Protein AF-0000000083333737 (afdb_homodimer)

Organism: NCBI:txid300112

Sequence (344 aa):
VYKRQGVHVRPGFQDLKFKGRNLPYFNTVQGALDYVDEYRSNSASANSGATAAGGQGCCNSNSQTSGEDTSTQHLVFLHAGTYRGEFLVIDSDVALIGAAPGNVAESVILERESESTVMFVEGAKRAYAGHLTLKFTPDVTSTVPHHKHYCLEVGENCSPTVDHCIIRSSSVVYKRQGVHVRPGFQDLKFKGRNLPYFNTVQGALDYVDEYRSNSASANSGATAAGGQGCCNSNSQTSGEDTSTQHLVFLHAGTYRGEFLVIDSDVALIGAAPGNVAESVILERESESTVMFVEGAKRAYAGHLTLKFTPDVTSTVPHHKHYCLEVGENCSPTVDHCIIRSSSV

pLDDT: mean 76.22, std 23.78, range [22.23, 98.62]

InterPro domains:
  IPR051550 SCF Complex Subunits and Alginate Epimerases [PTHR22990] (22-172)

Secondary structure (DSSP, 8-state):
------EEE-TT-TT---SS----EESSHHHHHHHHHHHHHHHHHHTTS------------------------EEEEEESEEEES--EEE-S-EEEEEE-SSSHHHHEEEEESSS-SEEE-TT-TT-EEES-EEEE---TT--S-GGG--SEEE-TTB--EEESEEEEE---/------EEE-TT-TT---SS----EESSHHHHHHHHHHHHHHHHHHTTS------------------------EEEEEESEEEES--EEE-S-EEEEEE-SSSHHHHEEEEESSS-SEEE-TT-TT-EEES-EEEE---TT--S-GGG--SEEE-TTB--EEESEEEEE---

Foldseek 3Di:
DPPLQAAEEDAPCQPPPDDPRPRGYHPAPVVSLVVVVVVVVVVVVVVPPDPDDDDDDDPPPPPPPPPPCPVPAHEYEYEFDEHEDDAAEAAAAHEYEFDYPDQRQVRAEQEYQDAASYEYEHHQAEHEYESHEQEYEHDPPDPPDPVPHANYHYYPNHDYYYYHHHYYYDYD/DPPLQAAEEDAPCQ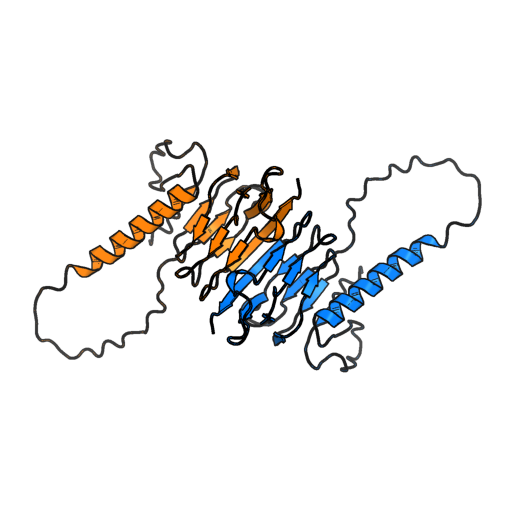PPPPPPRPRHYHPAPVVSVVVVVVVVVVVVVVVPPDPDDDDDDDPPPPPPPPPPCPVPAHEYEYEFDEHEDDAAEAAAAHEYEFDYPDQRQVRAEQEYQDAASYEYEHHQAEHEYESHEQEYHHDPPDPPDPVPHANYHYYPNHDYYYYHHHYYYDYD

Structure (mmCIF, N/CA/C/O backbone):
data_AF-0000000083333737-model_v1
#
loop_
_entity.id
_entity.type
_entity.pdbx_description
1 polymer 'Uncharacterized protein'
#
loop_
_atom_site.group_PDB
_atom_site.id
_atom_site.type_symbol
_atom_site.label_atom_id
_atom_site.label_alt_id
_atom_site.label_comp_id
_atom_site.label_asym_id
_atom_site.label_entity_id
_atom_site.label_seq_id
_atom_site.pdbx_PDB_ins_code
_atom_site.Cartn_x
_atom_site.Cartn_y
_atom_site.Cartn_z
_atom_site.occupancy
_atom_site.B_iso_or_equiv
_atom_site.auth_seq_id
_atom_site.auth_comp_id
_atom_site.auth_asym_id
_atom_site.auth_atom_id
_atom_site.pdbx_PDB_model_num
ATOM 1 N N . VAL A 1 1 ? -2.738 -31.641 9.961 1 22.23 1 VAL A N 1
ATOM 2 C CA . VAL A 1 1 ? -1.602 -30.734 9.781 1 22.23 1 VAL A CA 1
ATOM 3 C C . VAL A 1 1 ? -1.797 -29.906 8.516 1 22.23 1 VAL A C 1
ATOM 5 O O . VAL A 1 1 ? -1.798 -30.438 7.402 1 22.23 1 VAL A O 1
ATOM 8 N N . TYR A 1 2 ? -2.873 -29.266 8.352 1 28.91 2 TYR A N 1
ATOM 9 C CA . TYR A 1 2 ? -3.17 -28.406 7.219 1 28.91 2 TYR A CA 1
ATOM 10 C C . TYR A 1 2 ? -1.89 -27.859 6.602 1 28.91 2 TYR A C 1
ATOM 12 O O . TYR A 1 2 ? -1.053 -27.281 7.301 1 28.91 2 TYR A O 1
ATOM 20 N N . LYS A 1 3 ? -1.236 -28.594 5.801 1 36.44 3 LYS A N 1
ATOM 21 C CA . LYS A 1 3 ? -0.022 -28.297 5.047 1 36.44 3 LYS A CA 1
ATOM 22 C C . LYS A 1 3 ? 0.088 -26.812 4.746 1 36.44 3 LYS A C 1
ATOM 24 O O . LYS A 1 3 ? -0.743 -26.25 4.027 1 36.44 3 LYS A O 1
ATOM 29 N N . ARG A 1 4 ? 0.183 -25.953 5.562 1 47.5 4 ARG A N 1
ATOM 30 C CA . ARG A 1 4 ? 0.629 -24.578 5.633 1 47.5 4 ARG A CA 1
ATOM 31 C C . ARG A 1 4 ? 1.478 -24.203 4.422 1 47.5 4 ARG A C 1
ATOM 33 O O . ARG A 1 4 ? 2.582 -23.672 4.566 1 47.5 4 ARG A O 1
ATOM 40 N N . GLN A 1 5 ? 1.456 -24.969 3.203 1 64.06 5 GLN A N 1
ATOM 41 C CA . GLN A 1 5 ? 2.338 -25.234 2.07 1 64.06 5 GLN A CA 1
ATOM 42 C C . GLN A 1 5 ? 2.311 -24.078 1.07 1 64.06 5 GLN A C 1
ATOM 44 O O . GLN A 1 5 ? 1.39 -23.984 0.255 1 64.06 5 GLN A O 1
ATOM 49 N N . GLY A 1 6 ? 2.725 -23.016 1.463 1 84.5 6 GLY A N 1
ATOM 50 C CA . GLY A 1 6 ? 2.922 -21.938 0.509 1 84.5 6 GLY A CA 1
ATOM 51 C C . GLY A 1 6 ? 3.934 -22.281 -0.57 1 84.5 6 GLY A C 1
ATOM 52 O O . GLY A 1 6 ? 4.656 -23.266 -0.466 1 84.5 6 GLY A O 1
ATOM 53 N N . VAL A 1 7 ? 3.77 -21.859 -1.742 1 90.38 7 VAL A N 1
ATOM 54 C CA . VAL A 1 7 ? 4.695 -21.984 -2.863 1 90.38 7 VAL A CA 1
ATOM 55 C C . VAL A 1 7 ? 5.82 -20.953 -2.719 1 90.38 7 VAL A C 1
ATOM 57 O O . VAL A 1 7 ? 5.617 -19.875 -2.162 1 90.38 7 VAL A O 1
ATOM 60 N N . HIS A 1 8 ? 7.027 -21.438 -3.184 1 92.38 8 HIS A N 1
ATOM 61 C CA . HIS A 1 8 ? 8.195 -20.578 -3.053 1 92.38 8 HIS A CA 1
ATOM 62 C C . HIS A 1 8 ? 8.688 -20.109 -4.414 1 92.38 8 HIS A C 1
ATOM 64 O O . HIS A 1 8 ? 8.766 -20.891 -5.359 1 92.38 8 HIS A O 1
ATOM 70 N N . VAL A 1 9 ? 8.992 -18.812 -4.504 1 95 9 VAL A N 1
ATOM 71 C CA . VAL A 1 9 ? 9.578 -18.234 -5.707 1 95 9 VAL A CA 1
ATOM 72 C C . VAL A 1 9 ? 11.023 -17.828 -5.43 1 95 9 VAL A C 1
ATOM 74 O O . VAL A 1 9 ? 11.289 -16.969 -4.586 1 95 9 VAL A O 1
ATOM 77 N N . ARG A 1 10 ? 11.906 -18.453 -6.078 1 92.62 10 ARG A N 1
ATOM 78 C CA . ARG A 1 10 ? 13.344 -18.219 -5.961 1 92.62 10 ARG A CA 1
ATOM 79 C C . ARG A 1 10 ? 14.055 -18.484 -7.285 1 92.62 10 ARG A C 1
ATOM 81 O O . ARG A 1 10 ? 14.211 -19.625 -7.695 1 92.62 10 ARG A O 1
ATOM 88 N N . PRO A 1 11 ? 14.523 -17.359 -7.855 1 84.94 11 PRO A N 1
ATOM 89 C CA . PRO A 1 11 ? 15.18 -17.578 -9.148 1 84.94 11 PRO A CA 1
ATOM 90 C C . PRO A 1 11 ? 16.297 -18.609 -9.086 1 84.94 11 PRO A C 1
ATOM 92 O O . PRO A 1 11 ? 17.141 -18.562 -8.188 1 84.94 11 PRO A O 1
ATOM 95 N N . GLY A 1 12 ? 16.312 -19.562 -10.023 1 79.81 12 GLY A N 1
ATOM 96 C CA . GLY A 1 12 ? 17.359 -20.547 -10.164 1 79.81 12 GLY A CA 1
ATOM 97 C C . GLY A 1 12 ? 17.125 -21.797 -9.352 1 79.81 12 GLY A C 1
ATOM 98 O O . GLY A 1 12 ? 17.906 -22.75 -9.406 1 79.81 12 GLY A O 1
ATOM 99 N N . PHE A 1 13 ? 16.016 -21.938 -8.57 1 75.88 13 PHE A N 1
ATOM 100 C CA . PHE A 1 13 ? 15.828 -23.047 -7.645 1 75.88 13 PHE A CA 1
ATOM 101 C C . PHE A 1 13 ? 14.758 -24 -8.164 1 75.88 13 PHE A C 1
ATOM 103 O O . PHE A 1 13 ? 14.539 -25.078 -7.578 1 75.88 13 PHE A O 1
ATOM 110 N N . GLN A 1 14 ? 14.062 -23.656 -9.211 1 69.44 14 GLN A N 1
ATOM 111 C CA . GLN A 1 14 ? 12.914 -24.438 -9.641 1 69.44 14 GLN A CA 1
ATOM 112 C C . GLN A 1 14 ? 13.32 -25.875 -9.977 1 69.44 14 GLN A C 1
ATOM 114 O O . GLN A 1 14 ? 12.57 -26.812 -9.719 1 69.44 14 GLN A O 1
ATOM 119 N N . ASP A 1 15 ? 14.484 -26.031 -10.539 1 65.69 15 ASP A N 1
ATOM 120 C CA . ASP A 1 15 ? 14.906 -27.359 -10.992 1 65.69 15 ASP A CA 1
ATOM 121 C C . ASP A 1 15 ? 15.68 -28.094 -9.898 1 65.69 15 ASP A C 1
ATOM 123 O O . ASP A 1 15 ? 16.203 -29.188 -10.133 1 65.69 15 ASP A O 1
ATOM 127 N N . LEU A 1 16 ? 15.688 -27.312 -8.734 1 60.5 16 LEU A N 1
ATOM 128 C CA . LEU A 1 16 ? 16.438 -28 -7.688 1 60.5 16 LEU A CA 1
ATOM 129 C C . LEU A 1 16 ? 15.547 -28.969 -6.922 1 60.5 16 LEU A C 1
ATOM 131 O O . LEU A 1 16 ? 14.398 -28.641 -6.605 1 60.5 16 LEU A O 1
ATOM 135 N N . LYS A 1 17 ? 15.695 -30.219 -7.238 1 55.66 17 LYS A N 1
ATOM 136 C CA . LYS A 1 17 ? 14.992 -31.297 -6.555 1 55.66 17 LYS A CA 1
ATOM 137 C C . LYS A 1 17 ? 15.328 -31.312 -5.066 1 55.66 17 LYS A C 1
ATOM 139 O O . LYS A 1 17 ? 16.5 -31.297 -4.688 1 55.66 17 LYS A O 1
ATOM 144 N N . PHE A 1 18 ? 14.719 -30.516 -4.289 1 51.34 18 PHE A N 1
ATOM 145 C CA . PHE A 1 18 ? 15.078 -30.625 -2.881 1 51.34 18 PHE A CA 1
ATOM 146 C C . PHE A 1 18 ? 14.523 -31.922 -2.285 1 51.34 18 PHE A C 1
ATOM 148 O O . PHE A 1 18 ? 13.422 -32.344 -2.635 1 51.34 18 PHE A O 1
ATOM 155 N N . LYS A 1 19 ? 15.328 -32.75 -1.857 1 45.72 19 LYS A N 1
ATOM 156 C CA . LYS A 1 19 ? 15.094 -33.938 -1.051 1 45.72 19 LYS A CA 1
ATOM 157 C C . LYS A 1 19 ? 14.164 -33.625 0.122 1 45.72 19 LYS A C 1
ATOM 159 O O . LYS A 1 19 ? 14.445 -32.75 0.925 1 45.72 19 LYS A O 1
ATOM 164 N N . GLY A 1 20 ? 12.797 -33.938 -0.008 1 45.97 20 GLY A N 1
ATOM 165 C CA . GLY A 1 20 ? 11.805 -34 1.052 1 45.97 20 GLY A CA 1
ATOM 166 C C . GLY A 1 20 ? 10.68 -33 0.896 1 45.97 20 GLY A C 1
ATOM 167 O O . GLY A 1 20 ? 9.594 -33.188 1.453 1 45.97 20 GLY A O 1
ATOM 168 N N . ARG A 1 21 ? 11.023 -31.672 0.777 1 50.5 21 ARG A N 1
ATOM 169 C CA . ARG A 1 21 ? 9.961 -30.672 0.896 1 50.5 21 ARG A CA 1
ATOM 170 C C . ARG A 1 21 ? 9.242 -30.484 -0.436 1 50.5 21 ARG A C 1
ATOM 172 O O . ARG A 1 21 ? 9.875 -30.172 -1.446 1 50.5 21 ARG A O 1
ATOM 179 N N . ASN A 1 22 ? 8.281 -31.297 -0.658 1 56.41 22 ASN A N 1
ATOM 180 C CA . ASN A 1 22 ? 7.352 -31.219 -1.78 1 56.41 22 ASN A CA 1
ATOM 181 C C . ASN A 1 22 ? 6.875 -29.797 -2.016 1 56.41 22 ASN A C 1
ATOM 183 O O . ASN A 1 22 ? 5.719 -29.562 -2.371 1 56.41 22 ASN A O 1
ATOM 187 N N . LEU A 1 23 ? 7.535 -28.75 -1.492 1 62.59 23 LEU A N 1
ATOM 188 C CA . LEU A 1 23 ? 7.051 -27.406 -1.78 1 62.59 23 LEU A CA 1
ATOM 189 C C . LEU A 1 23 ? 7.555 -26.922 -3.139 1 62.59 23 LEU A C 1
ATOM 191 O O . LEU A 1 23 ? 8.758 -26.922 -3.393 1 62.59 23 LEU A O 1
ATOM 195 N N . PRO A 1 24 ? 6.688 -26.844 -4.09 1 79.19 24 PRO A N 1
ATOM 196 C CA . PRO A 1 24 ? 7.109 -26.438 -5.438 1 79.19 24 PRO A CA 1
ATOM 197 C C . PRO A 1 24 ? 7.828 -25.094 -5.453 1 79.19 24 PRO A C 1
ATOM 199 O O . PRO A 1 24 ? 7.469 -24.188 -4.691 1 79.19 24 PRO A O 1
ATOM 202 N N . TYR A 1 25 ? 9.102 -25.047 -5.914 1 86.56 25 TYR A N 1
ATOM 203 C CA . TYR A 1 25 ? 9.852 -23.828 -6.203 1 86.56 25 TYR A CA 1
ATOM 204 C C . TYR A 1 25 ? 9.617 -23.375 -7.637 1 86.56 25 TYR A C 1
ATOM 206 O O . TYR A 1 25 ? 9.547 -24.188 -8.555 1 86.56 25 TYR A O 1
ATOM 214 N N . PHE A 1 26 ? 9.508 -22 -7.809 1 90.12 26 PHE A N 1
ATOM 215 C CA . PHE A 1 26 ? 9.359 -21.391 -9.125 1 90.12 26 PHE A CA 1
ATOM 216 C C . PHE A 1 26 ? 10.406 -20.312 -9.344 1 90.12 26 PHE A C 1
ATOM 218 O O . PHE A 1 26 ? 10.836 -19.656 -8.391 1 90.12 26 PHE A O 1
ATOM 225 N N . ASN A 1 27 ? 10.75 -20.156 -10.547 1 91.12 27 ASN A N 1
ATOM 226 C CA . ASN A 1 27 ? 11.727 -19.125 -10.891 1 91.12 27 ASN A CA 1
ATOM 227 C C . ASN A 1 27 ? 11.062 -17.75 -11.008 1 91.12 27 ASN A C 1
ATOM 229 O O . ASN A 1 27 ? 11.727 -16.734 -10.852 1 91.12 27 ASN A O 1
ATOM 233 N N . THR A 1 28 ? 9.797 -17.766 -11.367 1 94 28 THR A N 1
ATOM 234 C CA . THR A 1 28 ? 9.07 -16.531 -11.602 1 94 28 THR A CA 1
ATOM 235 C C . THR A 1 28 ? 7.82 -16.469 -10.719 1 94 28 THR A C 1
ATOM 237 O O . THR A 1 28 ? 7.309 -17.5 -10.281 1 94 28 THR A O 1
ATOM 240 N N . VAL A 1 29 ? 7.449 -15.305 -10.43 1 96.38 29 VAL A N 1
ATOM 241 C CA . VAL A 1 29 ? 6.23 -15.117 -9.648 1 96.38 29 VAL A CA 1
ATOM 242 C C . VAL A 1 29 ? 5.027 -15.617 -10.445 1 96.38 29 VAL A C 1
ATOM 244 O O . VAL A 1 29 ? 4.152 -16.297 -9.898 1 96.38 29 VAL A O 1
ATOM 247 N N . GLN A 1 30 ? 5.027 -15.328 -11.742 1 95.5 30 GLN A N 1
ATOM 248 C CA . GLN A 1 30 ? 3.934 -15.758 -12.609 1 95.5 30 GLN A CA 1
ATOM 249 C C . GLN A 1 30 ? 3.787 -17.281 -12.602 1 95.5 30 GLN A C 1
ATOM 251 O O . GLN A 1 30 ? 2.67 -17.797 -12.562 1 95.5 30 GLN A O 1
ATOM 256 N N . GLY A 1 31 ? 4.902 -17.922 -12.688 1 92.62 31 GLY A N 1
ATOM 257 C CA . GLY A 1 31 ? 4.859 -19.375 -12.625 1 92.62 31 GLY A CA 1
ATOM 258 C C . GLY A 1 31 ? 4.223 -19.906 -11.352 1 92.62 31 GLY A C 1
ATOM 259 O O . GLY A 1 31 ? 3.479 -20.891 -11.383 1 92.62 31 GLY A O 1
ATOM 260 N N . ALA A 1 32 ? 4.527 -19.297 -10.25 1 92.81 32 ALA A N 1
ATOM 261 C CA . ALA A 1 32 ? 3.941 -19.672 -8.969 1 92.81 32 ALA A CA 1
ATOM 262 C C . ALA A 1 32 ? 2.441 -19.406 -8.945 1 92.81 32 ALA A C 1
ATOM 264 O O . ALA A 1 32 ? 1.658 -20.234 -8.484 1 92.81 32 ALA A O 1
ATOM 265 N N . LEU A 1 33 ? 2.041 -18.297 -9.445 1 94.44 33 LEU A N 1
ATOM 266 C CA . LEU A 1 33 ? 0.63 -17.922 -9.477 1 94.44 33 LEU A CA 1
ATOM 267 C C . LEU A 1 33 ? -0.163 -18.875 -10.367 1 94.44 33 LEU A C 1
ATOM 269 O O . LEU A 1 33 ? -1.285 -19.266 -10.023 1 94.44 33 LEU A O 1
ATOM 273 N N . ASP A 1 34 ? 0.422 -19.281 -11.484 1 92.44 34 ASP A N 1
ATOM 274 C CA . ASP A 1 34 ? -0.226 -20.234 -12.375 1 92.44 34 ASP A CA 1
ATOM 275 C C . ASP A 1 34 ? -0.444 -21.578 -11.672 1 92.44 34 ASP A C 1
ATOM 277 O O . ASP A 1 34 ? -1.492 -22.203 -11.836 1 92.44 34 ASP A O 1
ATOM 281 N N . TYR A 1 35 ? 0.515 -21.969 -11.023 1 88.19 35 TYR A N 1
ATOM 282 C CA . TYR A 1 35 ? 0.427 -23.234 -10.289 1 88.19 35 TYR A CA 1
ATOM 283 C C . TYR A 1 35 ? -0.693 -23.172 -9.258 1 88.19 35 TYR A C 1
ATOM 285 O O . TYR A 1 35 ? -1.477 -24.125 -9.141 1 88.19 35 TYR A O 1
ATOM 293 N N . VAL A 1 36 ? -0.733 -22.078 -8.477 1 88.19 36 VAL A N 1
ATOM 294 C CA . VAL A 1 36 ? -1.749 -21.922 -7.445 1 88.19 36 VAL A CA 1
ATOM 295 C C . VAL A 1 36 ? -3.139 -21.922 -8.078 1 88.19 36 VAL A C 1
ATOM 297 O O . VAL A 1 36 ? -4.07 -22.531 -7.539 1 88.19 36 VAL A O 1
ATOM 300 N N . ASP A 1 37 ? -3.279 -21.281 -9.195 1 88.38 37 ASP A N 1
ATOM 301 C CA . ASP A 1 37 ? -4.559 -21.234 -9.898 1 88.38 37 ASP A CA 1
ATOM 302 C C . ASP A 1 37 ? -4.988 -22.641 -10.344 1 88.38 37 ASP A C 1
ATOM 304 O O . ASP A 1 37 ? -6.168 -22.984 -10.289 1 88.38 37 ASP A O 1
ATOM 308 N N . GLU A 1 38 ? -4.086 -23.406 -10.859 1 84 38 GLU A N 1
ATOM 309 C CA . GLU A 1 38 ? -4.375 -24.766 -11.297 1 84 38 GLU A CA 1
ATOM 310 C C . GLU A 1 38 ? -4.801 -25.641 -10.125 1 84 38 GLU A C 1
ATOM 312 O O . GLU A 1 38 ? -5.703 -26.469 -10.258 1 84 38 GLU A O 1
ATOM 317 N N . TYR A 1 39 ? -4.125 -25.438 -9.117 1 79.12 39 TYR A N 1
ATOM 318 C CA . TYR A 1 39 ? -4.438 -26.203 -7.926 1 79.12 39 TYR A CA 1
ATOM 319 C C . TYR A 1 39 ? -5.832 -25.875 -7.41 1 79.12 39 TYR A C 1
ATOM 321 O O . TYR A 1 39 ? -6.574 -26.766 -6.984 1 79.12 39 TYR A O 1
ATOM 329 N N . ARG A 1 40 ? -6.148 -24.656 -7.379 1 78 40 ARG A N 1
ATOM 330 C CA . ARG A 1 40 ? -7.461 -24.203 -6.926 1 78 40 ARG A CA 1
ATOM 331 C C . ARG A 1 40 ? -8.562 -24.734 -7.832 1 78 40 ARG A C 1
ATOM 333 O O . ARG A 1 40 ? -9.641 -25.109 -7.355 1 78 40 ARG A O 1
ATOM 340 N N . SER A 1 41 ? -8.375 -24.734 -9.094 1 75.19 41 SER A N 1
ATOM 341 C CA . SER A 1 41 ? -9.359 -25.219 -10.055 1 75.19 41 SER A CA 1
ATOM 342 C C . SER A 1 41 ? -9.547 -26.734 -9.945 1 75.19 41 SER A C 1
ATOM 344 O O . SER A 1 41 ? -10.664 -27.234 -10.078 1 75.19 41 SER A O 1
ATOM 346 N N . ASN A 1 42 ? -8.508 -27.422 -9.641 1 68.44 42 ASN A N 1
ATOM 347 C CA . ASN A 1 42 ? -8.586 -28.875 -9.523 1 68.44 42 ASN A CA 1
ATOM 348 C C . ASN A 1 42 ? -9.227 -29.281 -8.195 1 68.44 42 ASN A C 1
ATOM 350 O O . ASN A 1 42 ? -9.938 -30.297 -8.133 1 68.44 42 ASN A O 1
ATOM 354 N N . SER A 1 43 ? -8.898 -28.562 -7.215 1 61.12 43 SER A N 1
ATOM 355 C CA . SER A 1 43 ? -9.523 -28.891 -5.934 1 61.12 43 SER A CA 1
ATOM 356 C C . SER A 1 43 ? -11.016 -28.578 -5.957 1 61.12 43 SER A C 1
ATOM 358 O O . SER A 1 43 ? -11.805 -29.25 -5.281 1 61.12 43 SER A O 1
ATOM 360 N N . ALA A 1 44 ? -11.484 -27.609 -6.664 1 57.44 44 ALA A N 1
ATOM 361 C CA . ALA A 1 44 ? -12.914 -27.312 -6.793 1 57.44 44 ALA A CA 1
ATOM 362 C C . ALA A 1 44 ? -13.633 -28.406 -7.566 1 57.44 44 ALA A C 1
ATOM 364 O O . ALA A 1 44 ? -14.812 -28.688 -7.305 1 57.44 44 ALA A O 1
ATOM 365 N N . SER A 1 45 ? -13.039 -28.984 -8.578 1 51.78 45 SER A N 1
ATOM 366 C CA . SER A 1 45 ? -13.68 -30.016 -9.383 1 51.78 45 SER A CA 1
ATOM 367 C C . SER A 1 45 ? -13.742 -31.344 -8.633 1 51.78 45 SER A C 1
ATOM 369 O O . SER A 1 45 ? -14.664 -32.125 -8.844 1 51.78 45 SER A O 1
ATOM 371 N N . ALA A 1 46 ? -12.781 -31.688 -7.754 1 50.84 46 ALA A N 1
ATOM 372 C CA . ALA A 1 46 ? -12.789 -33 -7.105 1 50.84 46 ALA A CA 1
ATOM 373 C C . ALA A 1 46 ? -13.945 -33.094 -6.117 1 50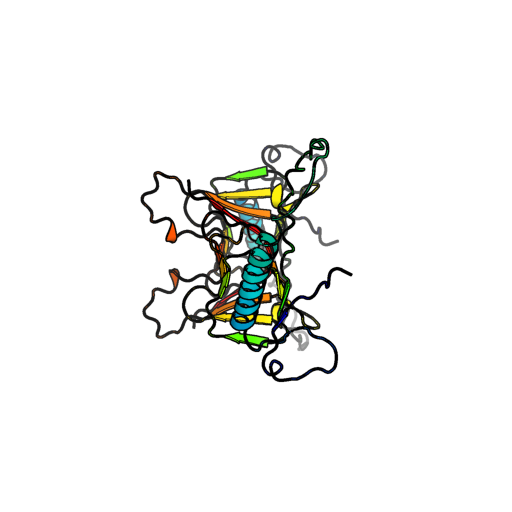.84 46 ALA A C 1
ATOM 375 O O . ALA A 1 46 ? -14.297 -34.219 -5.691 1 50.84 46 ALA A O 1
ATOM 376 N N . ASN A 1 47 ? -14.43 -32.031 -5.637 1 44.75 47 ASN A N 1
ATOM 377 C CA . ASN A 1 47 ? -15.5 -32.156 -4.652 1 44.75 47 ASN A CA 1
ATOM 378 C C . ASN A 1 47 ? -16.859 -32.406 -5.32 1 44.75 47 ASN A C 1
ATOM 380 O O . ASN A 1 47 ? -17.875 -32.562 -4.641 1 44.75 47 ASN A O 1
ATOM 384 N N . SER A 1 48 ? -16.953 -32.25 -6.656 1 45.28 48 SER A N 1
ATOM 385 C CA . SER A 1 48 ? -18.297 -32.406 -7.227 1 45.28 48 SER A CA 1
ATOM 386 C C . SER A 1 48 ? -18.609 -33.875 -7.453 1 45.28 48 SER A C 1
ATOM 388 O O . SER A 1 48 ? -19.672 -34.219 -7.984 1 45.28 48 SER A O 1
ATOM 390 N N . GLY A 1 49 ? -17.656 -34.781 -7.375 1 33.78 49 GLY A N 1
ATOM 391 C CA . GLY A 1 49 ? -18.031 -36.094 -7.883 1 33.78 49 GLY A CA 1
ATOM 392 C C . GLY A 1 49 ? -18.953 -36.844 -6.949 1 33.78 49 GLY A C 1
ATOM 393 O O . GLY A 1 49 ? -19.625 -37.812 -7.367 1 33.78 49 GLY A O 1
ATOM 394 N N . ALA A 1 50 ? -18.672 -37.062 -5.688 1 39.34 50 ALA A N 1
ATOM 395 C CA . ALA A 1 50 ? -19.125 -38.344 -5.164 1 39.34 50 ALA A CA 1
ATOM 396 C C . ALA A 1 50 ? -20.609 -38.281 -4.801 1 39.34 50 ALA A C 1
ATOM 398 O O . ALA A 1 50 ? -20.969 -38.031 -3.65 1 39.34 50 ALA A O 1
ATOM 399 N N . THR A 1 51 ? -21.516 -37.531 -5.324 1 36.78 51 THR A N 1
ATOM 400 C CA . THR A 1 51 ? -22.828 -37.5 -4.684 1 36.78 51 THR A CA 1
ATOM 401 C C . THR A 1 51 ? -23.594 -38.812 -5 1 36.78 51 THR A C 1
ATOM 403 O O . THR A 1 51 ? -24.828 -38.844 -4.93 1 36.78 51 THR A O 1
ATOM 406 N N . ALA A 1 52 ? -23.094 -39.812 -5.602 1 31.23 52 ALA A N 1
ATOM 407 C CA . ALA A 1 52 ? -24.25 -40.594 -6.035 1 31.23 52 ALA A CA 1
ATOM 408 C C . ALA A 1 52 ? -25.031 -41.094 -4.84 1 31.23 52 ALA A C 1
ATOM 410 O O . ALA A 1 52 ? -26.234 -41.344 -4.945 1 31.23 52 ALA A O 1
ATOM 411 N N . ALA A 1 53 ? -24.5 -42 -3.961 1 29.02 53 ALA A N 1
ATOM 412 C CA . ALA A 1 53 ? -25.328 -43.188 -3.729 1 29.02 53 ALA A CA 1
ATOM 413 C C . ALA A 1 53 ? -26.516 -42.875 -2.834 1 29.02 53 ALA A C 1
ATOM 415 O O . ALA A 1 53 ? -27.672 -43.062 -3.234 1 29.02 53 ALA A O 1
ATOM 416 N N . GLY A 1 54 ? -26.703 -43.625 -1.547 1 26.48 54 GLY A N 1
ATOM 417 C CA . GLY A 1 54 ? -27.734 -44.5 -1.025 1 26.48 54 GLY A CA 1
ATOM 418 C C . GLY A 1 54 ? -28.844 -43.75 -0.322 1 26.48 54 GLY A C 1
ATOM 419 O O . GLY A 1 54 ? -28.906 -42.5 -0.373 1 26.48 54 GLY A O 1
ATOM 420 N N . GLY A 1 55 ? -29.188 -44.188 1.06 1 26.73 55 GLY A N 1
ATOM 421 C CA . GLY A 1 55 ? -30.344 -44.531 1.893 1 26.73 55 GLY A CA 1
ATOM 422 C C . GLY A 1 55 ? -31.062 -43.312 2.426 1 26.73 55 GLY A C 1
ATOM 423 O O . GLY A 1 55 ? -30.562 -42.188 2.338 1 26.73 55 GLY A O 1
ATOM 424 N N . GLN A 1 56 ? -31.953 -43.5 3.633 1 26.98 56 GLN A N 1
ATOM 425 C CA . GLN A 1 56 ? -33.219 -43.094 4.266 1 26.98 56 GLN A CA 1
ATOM 426 C C . GLN A 1 56 ? -33.062 -41.719 4.914 1 26.98 56 GLN A C 1
ATOM 428 O O . GLN A 1 56 ? -34.031 -40.969 4.977 1 26.98 56 GLN A O 1
ATOM 433 N N . GLY A 1 57 ? -32.125 -41.688 5.984 1 28.31 57 GLY A N 1
ATOM 434 C CA . GLY A 1 57 ? -32.469 -41.031 7.242 1 28.31 57 GLY A CA 1
ATOM 435 C C . GLY A 1 57 ? -32.781 -39.562 7.09 1 28.31 57 GLY A C 1
ATOM 436 O O . GLY A 1 57 ? -32.469 -38.969 6.059 1 28.31 57 GLY A O 1
ATOM 437 N N . CYS A 1 58 ? -33.469 -39.062 8.211 1 30.55 58 CYS A N 1
ATOM 438 C CA . CYS A 1 58 ? -34.062 -37.844 8.719 1 30.55 58 CYS A CA 1
ATOM 439 C C . CYS A 1 58 ? -33.125 -36.656 8.516 1 30.55 58 CYS A C 1
ATOM 441 O O . CYS A 1 58 ? -31.953 -36.719 8.93 1 30.55 58 CYS A O 1
ATOM 443 N N . CYS A 1 59 ? -33.5 -35.906 7.59 1 26.94 59 CYS A N 1
ATOM 444 C CA . CYS A 1 59 ? -32.875 -34.688 7.078 1 26.94 59 CYS A CA 1
ATOM 445 C C . CYS A 1 59 ? -32.5 -33.75 8.219 1 26.94 59 CYS A C 1
ATOM 447 O O . CYS A 1 59 ? -33.344 -33.281 8.953 1 26.94 59 CYS A O 1
ATOM 449 N N . ASN A 1 60 ? -31.438 -34.062 9.031 1 24.88 60 ASN A N 1
ATOM 450 C CA . ASN A 1 60 ? -30.719 -33.125 9.883 1 24.88 60 ASN A CA 1
ATOM 451 C C . ASN A 1 60 ? -30.641 -31.75 9.258 1 24.88 60 ASN A C 1
ATOM 453 O O . ASN A 1 60 ? -30.328 -31.609 8.078 1 24.88 60 ASN A O 1
ATOM 457 N N . SER A 1 61 ? -31.469 -30.781 9.82 1 30.08 61 SER A N 1
ATOM 458 C CA . SER A 1 61 ? -31.422 -29.328 9.672 1 30.08 61 SER A CA 1
ATOM 459 C C . SER A 1 61 ? -30 -28.812 9.602 1 30.08 61 SER A C 1
ATOM 461 O O . SER A 1 61 ? -29.297 -28.75 10.625 1 30.08 61 SER A O 1
ATOM 463 N N . ASN A 1 62 ? -29.234 -29.266 8.688 1 25.78 62 ASN A N 1
ATOM 464 C CA . ASN A 1 62 ? -27.891 -28.719 8.508 1 25.78 62 ASN A CA 1
ATOM 465 C C . ASN A 1 62 ? -27.906 -27.188 8.406 1 25.78 62 ASN A C 1
ATOM 467 O O . ASN A 1 62 ? -28.453 -26.641 7.453 1 25.78 62 ASN A O 1
ATOM 471 N N . SER A 1 63 ? -28.188 -26.516 9.594 1 31.8 63 SER A N 1
ATOM 472 C CA . SER A 1 63 ? -27.781 -25.125 9.68 1 31.8 63 SER A CA 1
ATOM 473 C C . SER A 1 63 ? -26.531 -24.859 8.867 1 31.8 63 SER A C 1
ATOM 475 O O . SER A 1 63 ? -25.453 -25.359 9.188 1 31.8 63 SER A O 1
ATOM 477 N N . GLN A 1 64 ? -26.625 -24.781 7.602 1 29.19 64 GLN A N 1
ATOM 478 C CA . GLN A 1 64 ? -25.578 -24.25 6.734 1 29.19 64 GLN A CA 1
ATOM 479 C C . GLN A 1 64 ? -24.984 -22.969 7.32 1 29.19 64 GLN A C 1
ATOM 481 O O . GLN A 1 64 ? -25.672 -21.969 7.484 1 29.19 64 GLN A O 1
ATOM 486 N N . THR A 1 65 ? -24.25 -23.047 8.461 1 32.62 65 THR A N 1
ATOM 487 C CA . THR A 1 65 ? -23.359 -21.938 8.781 1 32.62 65 THR A CA 1
ATOM 488 C C . THR A 1 65 ? -22.812 -21.281 7.508 1 32.62 65 THR A C 1
ATOM 490 O O . THR A 1 65 ? -22.391 -21.984 6.582 1 32.62 65 THR A O 1
ATOM 493 N N . SER A 1 66 ? -23.469 -20.297 6.98 1 34.88 66 SER A N 1
ATOM 494 C CA . SER A 1 66 ? -22.859 -19.375 6.035 1 34.88 66 SER A CA 1
ATOM 495 C C . SER A 1 66 ? -21.344 -19.312 6.211 1 34.88 66 SER A C 1
ATOM 497 O O . SER A 1 66 ? -20.844 -18.891 7.266 1 34.88 66 SER A O 1
ATOM 499 N N . GLY A 1 67 ? -20.625 -20.344 5.879 1 32.53 67 GLY A N 1
ATOM 500 C CA . GLY A 1 67 ? -19.172 -20.453 5.852 1 32.53 67 GLY A CA 1
ATOM 501 C C . GLY A 1 67 ? -18.5 -19.172 5.402 1 32.53 67 GLY A C 1
ATOM 502 O O . GLY A 1 67 ? -18.859 -18.578 4.383 1 32.53 67 GLY A O 1
ATOM 503 N N . GLU A 1 68 ? -18.312 -18.234 6.223 1 41.16 68 GLU A N 1
ATOM 504 C CA . GLU A 1 68 ? -17.203 -17.375 5.828 1 41.16 68 GLU A CA 1
ATOM 505 C C . GLU A 1 68 ? -16.281 -18.078 4.832 1 41.16 68 GLU A C 1
ATOM 507 O O . GLU A 1 68 ? -15.867 -19.219 5.059 1 41.16 68 GLU A O 1
ATOM 512 N N . ASP A 1 69 ? -16.609 -18.156 3.51 1 43.81 69 ASP A N 1
ATOM 513 C CA . ASP A 1 69 ? -15.68 -18.703 2.521 1 43.81 69 ASP A CA 1
ATOM 514 C C . ASP A 1 69 ? -14.242 -18.688 3.049 1 43.81 69 ASP A C 1
ATOM 516 O O . ASP A 1 69 ? -13.609 -17.641 3.115 1 43.81 69 ASP A O 1
ATOM 520 N N . THR A 1 70 ? -13.922 -19.266 4.121 1 47.06 70 THR A N 1
ATOM 521 C CA . THR A 1 70 ? -12.625 -19.625 4.688 1 47.06 70 THR A CA 1
ATOM 522 C C . THR A 1 70 ? -11.68 -20.125 3.6 1 47.06 70 THR A C 1
ATOM 524 O O . THR A 1 70 ? -10.93 -21.078 3.814 1 47.06 70 THR A 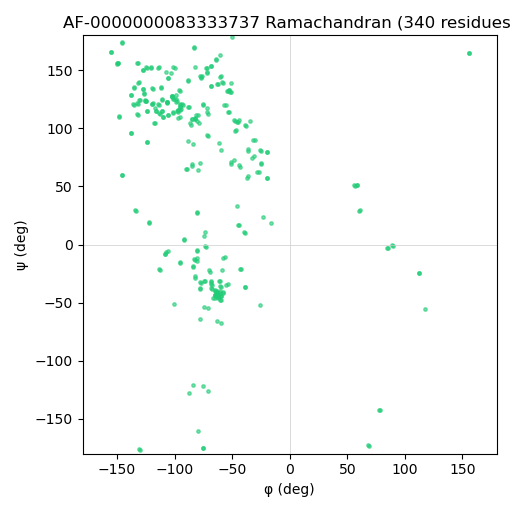O 1
ATOM 527 N N . SER A 1 71 ? -12.086 -19.938 2.352 1 55.16 71 SER A N 1
ATOM 528 C CA . SER A 1 71 ? -11.125 -20.438 1.376 1 55.16 71 SER A CA 1
ATOM 529 C C . SER A 1 71 ? -9.695 -20.047 1.754 1 55.16 71 SER A C 1
ATOM 531 O O . SER A 1 71 ? -9.445 -18.922 2.152 1 55.16 71 SER A O 1
ATOM 533 N N . THR A 1 72 ? -8.922 -20.969 2.207 1 68.75 72 THR A N 1
ATOM 534 C CA . THR A 1 72 ? -7.512 -20.906 2.584 1 68.75 72 THR A CA 1
ATOM 535 C C . THR A 1 72 ? -6.727 -20.031 1.614 1 68.75 72 THR A C 1
ATOM 537 O O . THR A 1 72 ? -6.887 -20.141 0.397 1 68.75 72 THR A O 1
ATOM 540 N N . GLN A 1 73 ? -6.426 -18.875 1.997 1 83.69 73 GLN A N 1
ATOM 541 C CA . GLN A 1 73 ? -5.543 -18.016 1.228 1 83.69 73 GLN A CA 1
ATOM 542 C C . GLN A 1 73 ? -4.227 -18.719 0.908 1 83.69 73 GLN A C 1
ATOM 544 O O . GLN A 1 73 ? -3.561 -19.234 1.806 1 83.69 73 GLN A O 1
ATOM 549 N N . HIS A 1 74 ? -4.012 -18.969 -0.318 1 89.44 74 HIS A N 1
ATOM 550 C CA . HIS A 1 74 ? -2.754 -19.578 -0.738 1 89.44 74 HIS A CA 1
ATOM 551 C C . HIS A 1 74 ? -1.583 -18.625 -0.545 1 89.44 74 HIS A C 1
ATOM 553 O O . HIS A 1 74 ? -1.701 -17.438 -0.818 1 89.44 74 HIS A O 1
ATOM 559 N N . LEU A 1 75 ? -0.552 -19.203 -0.032 1 93.5 75 LEU A N 1
ATOM 560 C CA . LEU A 1 75 ? 0.613 -18.391 0.313 1 93.5 75 LEU A CA 1
ATOM 561 C C . LEU A 1 75 ? 1.706 -18.547 -0.741 1 93.5 75 LEU A C 1
ATOM 563 O O . LEU A 1 75 ? 2.045 -19.656 -1.14 1 93.5 75 LEU A O 1
ATOM 567 N N . VAL A 1 76 ? 2.186 -17.469 -1.255 1 95.06 76 VAL A N 1
ATOM 568 C CA . VAL A 1 76 ? 3.326 -17.422 -2.164 1 95.06 76 VAL A CA 1
ATOM 569 C C . VAL A 1 76 ? 4.477 -16.656 -1.508 1 95.06 76 VAL A C 1
ATOM 571 O O . VAL A 1 76 ? 4.375 -15.453 -1.27 1 95.06 76 VAL A O 1
ATOM 574 N N . PHE A 1 77 ? 5.574 -17.391 -1.247 1 96.25 77 PHE A N 1
ATOM 575 C CA . PHE A 1 77 ? 6.738 -16.766 -0.624 1 96.25 77 PHE A CA 1
ATOM 576 C C . PHE A 1 77 ? 7.754 -16.344 -1.678 1 96.25 77 PHE A C 1
ATOM 578 O O . PHE A 1 77 ? 8.219 -17.172 -2.471 1 96.25 77 PHE A O 1
ATOM 585 N N . LEU A 1 78 ? 8.039 -15.086 -1.712 1 97.31 78 LEU A N 1
ATOM 586 C CA . LEU A 1 78 ? 9.039 -14.539 -2.627 1 97.31 78 LEU A CA 1
ATOM 587 C C . LEU A 1 78 ? 10.383 -14.383 -1.931 1 97.31 78 LEU A C 1
ATOM 589 O O . LEU A 1 78 ? 10.516 -13.594 -0.991 1 97.31 78 LEU A O 1
ATOM 593 N N . HIS A 1 79 ? 11.336 -15.094 -2.371 1 96.5 79 HIS A N 1
ATOM 594 C CA . HIS A 1 79 ? 12.664 -14.992 -1.778 1 96.5 79 HIS A CA 1
ATOM 595 C C . HIS A 1 79 ? 13.445 -13.828 -2.371 1 96.5 79 HIS A C 1
ATOM 597 O O . HIS A 1 79 ? 13.039 -13.25 -3.385 1 96.5 79 HIS A O 1
ATOM 603 N N . ALA A 1 80 ? 14.57 -13.523 -1.755 1 96.88 80 ALA A N 1
ATOM 604 C CA . ALA A 1 80 ? 15.375 -12.352 -2.102 1 96.88 80 ALA A CA 1
ATOM 605 C C . ALA A 1 80 ? 15.688 -12.328 -3.594 1 96.88 80 ALA A C 1
ATOM 607 O O . ALA A 1 80 ? 16.047 -13.352 -4.176 1 96.88 80 ALA A O 1
ATOM 608 N N . GLY A 1 81 ? 15.492 -11.18 -4.219 1 95.94 81 GLY A N 1
ATOM 609 C CA . GLY A 1 81 ? 15.781 -10.984 -5.629 1 95.94 81 GLY A CA 1
ATOM 610 C C . GLY A 1 81 ? 14.969 -9.859 -6.25 1 95.94 81 GLY A C 1
ATOM 611 O O . GLY A 1 81 ? 14.078 -9.305 -5.613 1 95.94 81 GLY A O 1
ATOM 612 N N . THR A 1 82 ? 15.406 -9.469 -7.371 1 95.75 82 THR A N 1
ATOM 613 C CA . THR A 1 82 ? 14.648 -8.531 -8.203 1 95.75 82 THR A CA 1
ATOM 614 C C . THR A 1 82 ? 13.938 -9.273 -9.336 1 95.75 82 THR A C 1
ATOM 616 O O . THR A 1 82 ? 14.586 -9.898 -10.18 1 95.75 82 THR A O 1
ATOM 619 N N . TYR A 1 83 ? 12.633 -9.266 -9.273 1 96.06 83 TYR A N 1
ATOM 620 C CA . TYR A 1 83 ? 11.797 -9.914 -10.281 1 96.06 83 TYR A CA 1
ATOM 621 C C . TYR A 1 83 ? 11.344 -8.906 -11.336 1 96.06 83 TYR A C 1
ATOM 623 O O . TYR A 1 83 ? 10.578 -7.992 -11.039 1 96.06 83 TYR A O 1
ATOM 631 N N . ARG A 1 84 ? 11.781 -9.125 -12.555 1 93.19 84 ARG A N 1
ATOM 632 C CA . ARG A 1 84 ? 11.555 -8.125 -13.602 1 93.19 84 ARG A CA 1
ATOM 633 C C . ARG A 1 84 ? 10.742 -8.711 -14.75 1 93.19 84 ARG A C 1
ATOM 635 O O . ARG A 1 84 ? 10.75 -9.922 -14.969 1 93.19 84 ARG A O 1
ATOM 642 N N . GLY A 1 85 ? 10.078 -7.828 -15.359 1 88.31 85 GLY A N 1
ATOM 643 C CA . GLY A 1 85 ? 9.508 -8.164 -16.656 1 88.31 85 GLY A CA 1
ATOM 644 C C . GLY A 1 85 ? 8.164 -8.867 -16.547 1 88.31 85 GLY A C 1
ATOM 645 O O . GLY A 1 85 ? 7.574 -9.234 -17.562 1 88.31 85 GLY A O 1
ATOM 646 N N . GLU A 1 86 ? 7.676 -9.148 -15.391 1 91.06 86 GLU A N 1
ATOM 647 C CA . GLU A 1 86 ? 6.391 -9.82 -15.242 1 91.06 86 GLU A CA 1
ATOM 648 C C . GLU A 1 86 ? 5.273 -8.82 -14.945 1 91.06 86 GLU A C 1
ATOM 650 O O . GLU A 1 86 ? 5.414 -7.969 -14.07 1 91.06 86 GLU A O 1
ATOM 655 N N . PHE A 1 87 ? 4.348 -8.875 -15.781 1 88.56 87 PHE A N 1
ATOM 656 C CA . PHE A 1 87 ? 3.129 -8.141 -15.453 1 88.56 87 PHE A CA 1
ATOM 657 C C . PHE A 1 87 ? 2.211 -8.984 -14.57 1 88.56 87 PHE A C 1
ATOM 659 O O . PHE A 1 87 ? 1.557 -9.906 -15.055 1 88.56 87 PHE A O 1
ATOM 666 N N . LEU A 1 88 ? 2.078 -8.672 -13.32 1 95.31 88 LEU A N 1
ATOM 667 C CA . LEU A 1 88 ? 1.384 -9.508 -12.352 1 95.31 88 LEU A CA 1
ATOM 668 C C . LEU A 1 88 ? -0.063 -9.062 -12.18 1 95.31 88 LEU A C 1
ATOM 670 O O . LEU A 1 88 ? -0.323 -7.961 -11.688 1 95.31 88 LEU A O 1
ATOM 674 N N . VAL A 1 89 ? -0.917 -9.859 -12.664 1 95.38 89 VAL A N 1
ATOM 675 C CA . VAL A 1 89 ? -2.348 -9.641 -12.484 1 95.38 89 VAL A CA 1
ATOM 676 C C . VAL A 1 89 ? -2.895 -10.625 -11.453 1 95.38 89 VAL A C 1
ATOM 678 O O . VAL A 1 89 ? -2.887 -11.836 -11.68 1 95.38 89 VAL A O 1
ATOM 681 N N . ILE A 1 90 ? -3.281 -10.148 -10.336 1 95.81 90 ILE A N 1
ATOM 682 C CA . ILE A 1 90 ? -3.781 -10.977 -9.242 1 95.81 90 ILE A CA 1
ATOM 683 C C . ILE A 1 90 ? -5.309 -10.977 -9.25 1 95.81 90 ILE A C 1
ATOM 685 O O . ILE A 1 90 ? -5.938 -9.945 -9.008 1 95.81 90 ILE A O 1
ATOM 689 N N . ASP A 1 91 ? -5.887 -12.109 -9.5 1 94.56 91 ASP A N 1
ATOM 690 C CA . ASP A 1 91 ? -7.34 -12.195 -9.648 1 94.56 91 ASP A CA 1
ATOM 691 C C . ASP A 1 91 ? -7.934 -13.18 -8.641 1 94.56 91 ASP A C 1
ATOM 693 O O . ASP A 1 91 ? -9.031 -13.695 -8.852 1 94.56 91 ASP A O 1
ATOM 697 N N . SER A 1 92 ? -7.203 -13.492 -7.621 1 93.5 92 SER A N 1
ATOM 698 C CA . SER A 1 92 ? -7.645 -14.398 -6.566 1 93.5 92 SER A CA 1
ATOM 699 C C . SER A 1 92 ? -7.094 -13.977 -5.207 1 93.5 92 SER A C 1
ATOM 701 O O . SER A 1 92 ? -6.277 -13.055 -5.125 1 93.5 92 SER A O 1
ATOM 703 N N . ASP A 1 93 ? -7.559 -14.68 -4.188 1 93.69 93 ASP A N 1
ATOM 704 C CA . ASP A 1 93 ? -7.152 -14.352 -2.826 1 93.69 93 ASP A CA 1
ATOM 705 C C . ASP A 1 93 ? -5.828 -15.023 -2.471 1 93.69 93 ASP A C 1
ATOM 707 O O . ASP A 1 93 ? -5.777 -15.867 -1.576 1 93.69 93 ASP A O 1
ATOM 711 N N . VAL A 1 94 ? -4.816 -14.609 -3.098 1 94.81 94 VAL A N 1
ATOM 712 C CA . VAL A 1 94 ? -3.475 -15.117 -2.818 1 94.81 94 VAL A CA 1
ATOM 713 C C . VAL A 1 94 ? -2.727 -14.125 -1.928 1 94.81 94 VAL A C 1
ATOM 715 O O . VAL A 1 94 ? -3.041 -12.93 -1.914 1 94.81 94 VAL A O 1
ATOM 718 N N . ALA A 1 95 ? -1.807 -14.68 -1.166 1 97.19 95 ALA A N 1
ATOM 719 C CA . ALA A 1 95 ? -0.924 -13.836 -0.364 1 97.19 95 ALA A CA 1
ATOM 720 C C . ALA A 1 95 ? 0.503 -13.867 -0.902 1 97.19 95 ALA A C 1
ATOM 722 O O . ALA A 1 95 ? 1.17 -14.906 -0.851 1 97.19 95 ALA A O 1
ATOM 723 N N . LEU A 1 96 ? 0.91 -12.773 -1.461 1 97.69 96 LEU A N 1
ATOM 724 C CA . LEU A 1 96 ? 2.297 -12.586 -1.871 1 97.69 96 LEU A CA 1
ATOM 725 C C . LEU A 1 96 ? 3.131 -12.023 -0.725 1 97.69 96 LEU A C 1
ATOM 727 O O . LEU A 1 96 ? 2.889 -10.906 -0.266 1 97.69 96 LEU A O 1
ATOM 731 N N . ILE A 1 97 ? 4.133 -12.789 -0.297 1 98.06 97 ILE A N 1
ATOM 732 C CA . ILE A 1 97 ? 4.855 -12.391 0.905 1 98.06 97 ILE A CA 1
ATOM 733 C C . ILE A 1 97 ? 6.359 -12.469 0.651 1 98.06 97 ILE A C 1
ATOM 735 O O . ILE A 1 97 ? 6.883 -13.523 0.283 1 98.06 97 ILE A O 1
ATOM 739 N N . GLY A 1 98 ? 7.016 -11.352 0.811 1 98.5 98 GLY A N 1
ATOM 740 C CA . GLY A 1 98 ? 8.469 -11.383 0.786 1 98.5 98 GLY A CA 1
ATOM 741 C C . GLY A 1 98 ? 9.062 -12.219 1.904 1 98.5 98 GLY A C 1
ATOM 742 O O . GLY A 1 98 ? 8.578 -12.188 3.037 1 98.5 98 GLY A O 1
ATOM 743 N N . ALA A 1 99 ? 10.031 -12.953 1.568 1 96.62 99 ALA A N 1
ATOM 744 C CA . ALA A 1 99 ? 10.727 -13.812 2.52 1 96.62 99 ALA A CA 1
ATOM 745 C C . ALA A 1 99 ? 12.234 -13.766 2.301 1 96.62 99 ALA A C 1
ATOM 747 O O . ALA A 1 99 ? 12.766 -14.469 1.438 1 96.62 99 ALA A O 1
ATOM 748 N N . ALA A 1 100 ? 12.875 -12.992 2.998 1 97.19 100 ALA A N 1
ATOM 749 C CA . ALA A 1 100 ? 14.32 -12.789 2.92 1 97.19 100 ALA A CA 1
ATOM 750 C C . ALA A 1 100 ? 14.898 -12.414 4.281 1 97.19 100 ALA A C 1
ATOM 752 O O . ALA A 1 100 ? 14.172 -11.93 5.156 1 97.19 100 ALA A O 1
ATOM 753 N N . PRO A 1 101 ? 16.141 -12.672 4.461 1 93.94 101 PRO A N 1
ATOM 754 C CA . PRO A 1 101 ? 16.75 -12.195 5.703 1 93.94 101 PRO A CA 1
ATOM 755 C C . PRO A 1 101 ? 16.953 -10.68 5.727 1 93.94 101 PRO A C 1
ATOM 757 O O . PRO A 1 101 ? 17.062 -10.055 4.672 1 93.94 101 PRO A O 1
ATOM 760 N N . GLY A 1 102 ? 16.938 -10.047 6.938 1 95.31 102 GLY A N 1
ATOM 761 C CA . GLY A 1 102 ? 17.172 -8.617 7.059 1 95.31 102 GLY A CA 1
ATOM 762 C C . GLY A 1 102 ? 15.961 -7.777 6.691 1 95.31 102 GLY A C 1
ATOM 763 O O . GLY A 1 102 ? 14.844 -8.07 7.121 1 95.31 102 GLY A O 1
ATOM 764 N N . ASN A 1 103 ? 16.328 -6.648 6.039 1 95.38 103 ASN A N 1
ATOM 765 C CA . ASN A 1 103 ? 15.242 -5.805 5.531 1 95.38 103 ASN A CA 1
ATOM 766 C C . ASN A 1 103 ? 14.555 -6.445 4.332 1 95.38 103 ASN A C 1
ATOM 768 O O . ASN A 1 103 ? 14.969 -6.25 3.189 1 95.38 103 ASN A O 1
ATOM 772 N N . VAL A 1 104 ? 13.523 -7.137 4.543 1 95.5 104 VAL A N 1
ATOM 773 C CA . VAL A 1 104 ? 12.859 -7.992 3.559 1 95.5 104 VAL A CA 1
ATOM 774 C C . VAL A 1 104 ? 12.344 -7.148 2.4 1 95.5 104 VAL A C 1
ATOM 776 O O . VAL A 1 104 ? 12.594 -7.457 1.234 1 95.5 104 VAL A O 1
ATOM 779 N N . ALA A 1 105 ? 11.688 -6.031 2.693 1 96.44 105 ALA A N 1
ATOM 780 C CA . ALA A 1 105 ? 11.055 -5.219 1.656 1 96.44 105 ALA A CA 1
ATOM 781 C C . ALA A 1 105 ? 12.086 -4.711 0.654 1 96.44 105 ALA A C 1
ATOM 783 O O . ALA A 1 105 ? 11.797 -4.582 -0.538 1 96.44 105 ALA A O 1
ATOM 784 N N . GLU A 1 106 ? 13.281 -4.488 1.122 1 95.88 106 GLU A N 1
ATOM 785 C CA . GLU A 1 106 ? 14.32 -3.979 0.235 1 95.88 106 GLU A CA 1
ATOM 786 C C . GLU A 1 106 ? 15 -5.113 -0.531 1 95.88 106 GLU A C 1
ATOM 788 O O . GLU A 1 106 ? 15.711 -4.867 -1.505 1 95.88 106 GLU A O 1
ATOM 793 N N . SER A 1 107 ? 14.828 -6.336 -0.017 1 97.62 107 SER A N 1
ATOM 794 C CA . SER A 1 107 ? 15.531 -7.477 -0.607 1 97.62 107 SER A CA 1
ATOM 795 C C . SER A 1 107 ? 14.648 -8.203 -1.615 1 97.62 107 SER A C 1
ATOM 797 O O . SER A 1 107 ? 15.125 -9.062 -2.357 1 97.62 107 SER A O 1
ATOM 799 N N . VAL A 1 108 ? 13.383 -7.992 -1.639 1 98.12 108 VAL A N 1
ATOM 800 C CA . VAL A 1 108 ? 12.422 -8.578 -2.568 1 98.12 108 VAL A CA 1
ATOM 801 C C . VAL A 1 108 ? 11.773 -7.48 -3.402 1 98.12 108 VAL A C 1
ATOM 803 O O . VAL A 1 108 ? 10.898 -6.758 -2.914 1 98.12 108 VAL A O 1
ATOM 806 N N . ILE A 1 109 ? 12.195 -7.383 -4.664 1 96.88 109 ILE A N 1
ATOM 807 C CA . ILE A 1 109 ? 11.789 -6.258 -5.496 1 96.88 109 ILE A CA 1
ATOM 808 C C . ILE A 1 109 ? 11.031 -6.77 -6.723 1 96.88 109 ILE A C 1
ATOM 810 O O . ILE A 1 109 ? 11.523 -7.645 -7.438 1 96.88 109 ILE A O 1
ATOM 814 N N . LEU A 1 110 ? 9.797 -6.348 -6.91 1 96.88 110 LEU A N 1
ATOM 815 C CA . LEU A 1 110 ? 9.055 -6.508 -8.156 1 96.88 110 LEU A CA 1
ATOM 816 C C . LEU A 1 110 ? 9.164 -5.258 -9.023 1 96.88 110 LEU A C 1
ATOM 818 O O . LEU A 1 110 ? 8.773 -4.168 -8.594 1 96.88 110 LEU A O 1
ATOM 822 N N . GLU A 1 111 ? 9.719 -5.422 -10.164 1 94.56 111 GLU A N 1
ATOM 823 C CA . GLU A 1 111 ? 10.039 -4.254 -10.977 1 94.56 111 GLU A CA 1
ATOM 824 C C . GLU A 1 111 ? 9.469 -4.391 -12.383 1 94.56 111 GLU A C 1
ATOM 826 O O . GLU A 1 111 ? 9.531 -5.465 -12.984 1 94.56 111 GLU A O 1
ATOM 831 N N . ARG A 1 112 ? 8.828 -3.299 -12.844 1 92.44 112 ARG A N 1
ATOM 832 C CA . ARG A 1 112 ? 8.344 -3.242 -14.219 1 92.44 112 ARG A CA 1
ATOM 833 C C . ARG A 1 112 ? 8.734 -1.929 -14.883 1 92.44 112 ARG A C 1
ATOM 835 O O . ARG A 1 112 ? 8.969 -0.928 -14.203 1 92.44 112 ARG A O 1
ATOM 842 N N . GLU A 1 113 ? 8.789 -1.94 -16.188 1 86.94 113 GLU A N 1
ATOM 843 C CA . GLU A 1 113 ? 9.156 -0.753 -16.953 1 86.94 113 GLU A CA 1
ATOM 844 C C . GLU A 1 113 ? 7.98 -0.24 -17.766 1 86.94 113 GLU A C 1
ATOM 846 O O . GLU A 1 113 ? 8.031 0.866 -18.312 1 86.94 113 GLU A O 1
ATOM 851 N N . SER A 1 114 ? 7.133 -1.195 -17.938 1 82.19 114 SER A N 1
ATOM 852 C CA . SER A 1 114 ? 5.926 -0.834 -18.672 1 82.19 114 SER A CA 1
ATOM 853 C C . SER A 1 114 ? 4.672 -1.308 -17.953 1 82.19 114 SER A C 1
ATOM 855 O O . SER A 1 114 ? 4.703 -2.309 -17.234 1 82.19 114 SER A O 1
ATOM 857 N N . GLU A 1 115 ? 3.664 -0.616 -17.891 1 80.56 115 GLU A N 1
ATOM 858 C CA . GLU A 1 115 ? 2.41 -0.949 -17.219 1 80.56 115 GLU A CA 1
ATOM 859 C C . GLU A 1 115 ? 2.584 -0.994 -15.711 1 80.56 115 GLU A C 1
ATOM 861 O O . GLU A 1 115 ? 3.668 -0.704 -15.195 1 80.56 115 GLU A O 1
ATOM 866 N N . SER A 1 116 ? 1.601 -1.422 -14.969 1 86.12 116 SER A N 1
ATOM 867 C CA . SER A 1 116 ? 1.657 -1.504 -13.516 1 86.12 116 SER A CA 1
ATOM 868 C C . SER A 1 116 ? 2.473 -2.709 -13.062 1 86.12 116 SER A C 1
ATOM 870 O O . SER A 1 116 ? 2.512 -3.732 -13.75 1 86.12 116 SER A O 1
ATOM 872 N N . THR A 1 117 ? 3.184 -2.535 -12.008 1 91.81 117 THR A N 1
ATOM 873 C CA . THR A 1 117 ? 3.975 -3.633 -11.453 1 91.81 117 THR A CA 1
ATOM 874 C C . THR A 1 117 ? 3.068 -4.754 -10.953 1 91.81 117 THR A C 1
ATOM 876 O O . THR A 1 117 ? 3.277 -5.922 -11.281 1 91.81 117 THR A O 1
ATOM 879 N N . VAL A 1 118 ? 2.02 -4.402 -10.211 1 93.88 118 VAL A N 1
ATOM 880 C CA . VAL A 1 118 ? 1.01 -5.344 -9.742 1 93.88 118 VAL A CA 1
ATOM 881 C C . VAL A 1 118 ? -0.384 -4.758 -9.953 1 93.88 118 VAL A C 1
ATOM 883 O O . VAL A 1 118 ? -0.612 -3.574 -9.695 1 93.88 118 VAL A O 1
ATOM 886 N N . MET A 1 119 ? -1.2 -5.551 -10.438 1 93.5 119 MET A N 1
ATOM 887 C CA . MET A 1 119 ? -2.596 -5.164 -10.625 1 93.5 119 MET A CA 1
ATOM 888 C C . MET A 1 119 ? -3.531 -6.164 -9.953 1 93.5 119 MET A C 1
ATOM 890 O O . MET A 1 119 ? -3.455 -7.367 -10.211 1 93.5 119 MET A O 1
ATOM 894 N N . PHE A 1 120 ? -4.402 -5.699 -9.062 1 93.88 120 PHE A N 1
ATOM 895 C CA . PHE A 1 120 ? -5.457 -6.527 -8.492 1 93.88 120 PHE A CA 1
ATOM 896 C C . PHE A 1 120 ? -6.766 -6.34 -9.25 1 93.88 120 PHE A C 1
ATOM 898 O O . PHE A 1 120 ? -7.176 -5.207 -9.516 1 93.88 120 PHE A O 1
ATOM 905 N N . VAL A 1 121 ? -7.375 -7.406 -9.57 1 93.88 121 VAL A N 1
ATOM 906 C CA . VAL A 1 121 ? -8.625 -7.348 -10.328 1 93.88 121 VAL A CA 1
ATOM 907 C C . VAL A 1 121 ? -9.68 -8.219 -9.656 1 93.88 121 VAL A C 1
ATOM 909 O O . VAL A 1 121 ? -9.43 -8.797 -8.594 1 93.88 121 VAL A O 1
ATOM 912 N N . GLU A 1 122 ? -10.805 -8.258 -10.359 1 92.06 122 GLU A N 1
ATOM 913 C CA . GLU A 1 122 ? -11.93 -9.008 -9.805 1 92.06 122 GLU A CA 1
ATOM 914 C C . GLU A 1 122 ? -11.508 -10.422 -9.414 1 92.06 122 GLU A C 1
ATOM 916 O O . GLU A 1 122 ? -10.844 -11.109 -10.195 1 92.06 122 GLU A O 1
ATOM 921 N N . GLY A 1 123 ? -11.852 -10.859 -8.195 1 92.31 123 GLY A N 1
ATOM 922 C CA . GLY A 1 123 ? -11.453 -12.133 -7.621 1 92.31 123 GLY A CA 1
ATOM 923 C C . GLY A 1 123 ? -10.5 -11.992 -6.449 1 92.31 123 GLY A C 1
ATOM 924 O O . GLY A 1 123 ? -10.383 -12.898 -5.629 1 92.31 123 GLY A O 1
ATOM 925 N N . ALA A 1 124 ? -9.812 -10.867 -6.453 1 93.69 124 ALA A N 1
ATOM 926 C CA . ALA A 1 124 ? -8.883 -10.57 -5.363 1 93.69 124 ALA A CA 1
ATOM 927 C C . ALA A 1 124 ? -9.586 -9.82 -4.234 1 93.69 124 ALA A C 1
ATOM 929 O O . ALA A 1 124 ? -9.188 -8.703 -3.887 1 93.69 124 ALA A O 1
ATOM 930 N N . LYS A 1 125 ? -10.477 -10.359 -3.58 1 92.5 125 LYS A N 1
ATOM 931 C CA . LYS A 1 125 ? -11.297 -9.711 -2.564 1 92.5 125 LYS A CA 1
ATOM 932 C C . LYS A 1 125 ? -10.531 -9.555 -1.253 1 92.5 125 LYS A C 1
ATOM 934 O O . LYS A 1 125 ? -10.766 -8.609 -0.496 1 92.5 125 LYS A O 1
ATOM 939 N N . ARG A 1 126 ? -9.641 -10.547 -1.016 1 94.5 126 ARG A N 1
ATOM 940 C CA . ARG A 1 126 ? -8.875 -10.555 0.227 1 94.5 126 ARG A CA 1
ATOM 941 C C . ARG A 1 126 ? -7.402 -10.844 -0.041 1 94.5 126 ARG A C 1
ATOM 943 O O . ARG A 1 126 ? -6.738 -11.508 0.756 1 94.5 126 ARG A O 1
ATOM 950 N N . ALA A 1 127 ? -6.973 -10.438 -1.214 1 96.69 127 ALA A N 1
ATOM 951 C CA . ALA A 1 127 ? -5.57 -10.656 -1.563 1 96.69 127 ALA A CA 1
ATOM 952 C C . ALA A 1 127 ? -4.645 -9.875 -0.643 1 96.69 127 ALA A C 1
ATOM 954 O O . ALA A 1 127 ? -5.074 -8.93 0.021 1 96.69 127 ALA A O 1
ATOM 955 N N . TYR A 1 128 ? -3.424 -10.328 -0.583 1 97.94 128 TYR A N 1
ATOM 956 C CA . TYR A 1 128 ? -2.43 -9.75 0.314 1 97.94 128 TYR A CA 1
ATOM 957 C C . TYR A 1 128 ? -1.081 -9.609 -0.384 1 97.94 128 TYR A C 1
ATOM 959 O O . TYR A 1 128 ? -0.649 -10.516 -1.099 1 97.94 128 TYR A O 1
ATOM 967 N N . ALA A 1 129 ? -0.526 -8.5 -0.332 1 98.19 129 ALA A N 1
ATOM 968 C CA . ALA A 1 129 ? 0.855 -8.258 -0.745 1 98.19 129 ALA A CA 1
ATOM 969 C C . ALA A 1 129 ? 1.659 -7.609 0.376 1 98.19 129 ALA A C 1
ATOM 971 O O . ALA A 1 129 ? 1.286 -6.547 0.881 1 98.19 129 ALA A O 1
ATOM 972 N N . GLY A 1 130 ? 2.729 -8.273 0.726 1 98.62 130 GLY A N 1
ATOM 973 C CA . GLY A 1 130 ? 3.443 -7.707 1.859 1 98.62 130 GLY A CA 1
ATOM 974 C C . GLY A 1 130 ? 4.938 -7.98 1.82 1 98.62 130 GLY A C 1
ATOM 975 O O . GLY A 1 130 ? 5.383 -8.93 1.178 1 98.62 130 GLY A O 1
ATOM 976 N N . HIS A 1 131 ? 5.684 -7.07 2.525 1 98.44 131 HIS A N 1
ATOM 977 C CA . HIS A 1 131 ? 7.117 -7.203 2.76 1 98.44 131 HIS A CA 1
ATOM 978 C C . HIS A 1 131 ? 7.887 -7.293 1.446 1 98.44 131 HIS A C 1
ATOM 980 O O . HIS A 1 131 ? 8.688 -8.203 1.252 1 98.44 131 HIS A O 1
ATOM 986 N N . LEU A 1 132 ? 7.621 -6.355 0.57 1 98.44 132 LEU A N 1
ATOM 987 C CA . LEU A 1 132 ? 8.305 -6.293 -0.717 1 98.44 132 LEU A CA 1
ATOM 988 C C . LEU A 1 132 ? 8.305 -4.871 -1.267 1 98.44 132 LEU A C 1
ATOM 990 O O . LEU A 1 132 ? 7.594 -4.004 -0.752 1 98.44 132 LEU A O 1
ATOM 994 N N . THR A 1 133 ? 9.117 -4.582 -2.268 1 97.56 133 THR A N 1
ATOM 995 C CA . THR A 1 133 ? 9.188 -3.303 -2.969 1 97.56 133 THR A CA 1
ATOM 996 C C . THR A 1 133 ? 8.57 -3.416 -4.359 1 97.56 133 THR A C 1
ATOM 998 O O . THR A 1 133 ? 8.867 -4.348 -5.105 1 97.56 133 THR A O 1
ATOM 1001 N N . LEU A 1 134 ? 7.598 -2.609 -4.629 1 96.56 134 LEU A N 1
ATOM 1002 C CA . LEU A 1 134 ? 7.078 -2.422 -5.98 1 96.56 134 LEU A CA 1
ATOM 1003 C C . LEU A 1 134 ? 7.766 -1.247 -6.668 1 96.56 134 LEU A C 1
ATOM 1005 O O . LEU A 1 134 ? 7.73 -0.121 -6.164 1 96.56 134 LEU A O 1
ATOM 1009 N N . LYS A 1 135 ? 8.375 -1.519 -7.727 1 94 135 LYS A N 1
ATOM 1010 C CA . LYS A 1 135 ? 9.188 -0.507 -8.398 1 94 135 LYS A CA 1
ATOM 1011 C C . LYS A 1 135 ? 8.781 -0.36 -9.859 1 94 135 LYS A C 1
ATOM 1013 O O . LYS A 1 135 ? 8.594 -1.356 -10.562 1 94 135 LYS A O 1
ATOM 1018 N N . PHE A 1 136 ? 8.547 0.869 -10.305 1 90.25 136 PHE A N 1
ATOM 1019 C CA . PHE A 1 136 ? 8.297 1.198 -11.695 1 90.25 136 PHE A CA 1
ATOM 1020 C C . PHE A 1 136 ? 9.422 2.051 -12.266 1 90.25 136 PHE A C 1
ATOM 1022 O O . PHE A 1 136 ? 9.727 3.121 -11.734 1 90.25 136 PHE A O 1
ATOM 1029 N N . THR A 1 137 ? 10.055 1.623 -13.234 1 87.69 137 THR A N 1
ATOM 1030 C CA . THR A 1 137 ? 11.133 2.326 -13.922 1 87.69 137 THR A CA 1
ATOM 1031 C C . THR A 1 137 ? 10.82 2.459 -15.414 1 87.69 137 THR A C 1
ATOM 1033 O O . THR A 1 137 ? 11.188 1.592 -16.203 1 87.69 137 THR A O 1
ATOM 1036 N N . PRO A 1 138 ? 10.094 3.566 -15.781 1 79.81 138 PRO A N 1
ATOM 1037 C CA . PRO A 1 138 ? 9.703 3.703 -17.188 1 79.81 138 PRO A CA 1
ATOM 1038 C C . PRO A 1 138 ? 10.906 3.705 -18.125 1 79.81 138 PRO A C 1
ATOM 1040 O O . PRO A 1 138 ? 11.969 4.238 -17.781 1 79.81 138 PRO A O 1
ATOM 1043 N N . ASP A 1 139 ? 10.648 2.998 -19.203 1 72.69 139 ASP A N 1
ATOM 1044 C CA . ASP A 1 139 ? 11.648 3.033 -20.266 1 72.69 139 ASP A CA 1
ATOM 1045 C C . ASP A 1 139 ? 11.672 4.395 -20.953 1 72.69 139 ASP A C 1
ATOM 1047 O O . ASP A 1 139 ? 10.617 4.922 -21.328 1 72.69 139 ASP A O 1
ATOM 1051 N N . VAL A 1 140 ? 12.68 5.16 -20.828 1 63.84 140 VAL A N 1
ATOM 1052 C CA . VAL A 1 140 ? 12.859 6.465 -21.453 1 63.84 140 VAL A CA 1
ATOM 1053 C C . VAL A 1 140 ? 12.297 6.43 -22.875 1 63.84 140 VAL A C 1
ATOM 1055 O O . VAL A 1 140 ? 11.969 7.473 -23.453 1 63.84 140 VAL A O 1
ATOM 1058 N N . THR A 1 141 ? 12.43 5.445 -23.484 1 62.06 141 THR A N 1
ATOM 1059 C CA . THR A 1 141 ? 12.031 5.41 -24.891 1 62.06 141 THR A CA 1
ATOM 1060 C C . THR A 1 141 ? 10.523 5.207 -25.016 1 62.06 141 THR A C 1
ATOM 1062 O O . THR A 1 141 ? 9.977 5.219 -26.125 1 62.06 141 THR A O 1
ATOM 1065 N N . SER A 1 142 ? 9.914 5.004 -23.859 1 56.84 142 SER A N 1
ATOM 1066 C CA . SER A 1 142 ? 8.5 4.684 -24.016 1 56.84 142 SER A CA 1
ATOM 1067 C C . SER A 1 142 ? 7.668 5.945 -24.219 1 56.84 142 SER A C 1
ATOM 1069 O O . SER A 1 142 ? 7.906 6.969 -23.578 1 56.84 142 SER A O 1
ATOM 1071 N N . THR A 1 143 ? 7.133 6.117 -25.375 1 54.47 143 THR A N 1
ATOM 1072 C CA . THR A 1 143 ? 6.23 7.18 -25.797 1 54.47 143 THR A CA 1
ATOM 1073 C C . THR A 1 143 ? 4.996 7.234 -24.906 1 54.47 143 THR A C 1
ATOM 1075 O O . THR A 1 143 ? 4.109 8.062 -25.125 1 54.47 143 THR A O 1
ATOM 1078 N N . VAL A 1 144 ? 4.859 6.234 -24.109 1 53.47 144 VAL A N 1
ATOM 1079 C CA . VAL A 1 144 ? 3.621 6.246 -23.344 1 53.47 144 VAL A CA 1
ATOM 1080 C C . VAL A 1 144 ? 3.721 7.277 -22.219 1 53.47 144 VAL A C 1
ATOM 1082 O O . VAL A 1 144 ? 4.723 7.332 -21.5 1 53.47 144 VAL A O 1
ATOM 1085 N N . PRO A 1 145 ? 2.793 8.18 -22.328 1 52.22 145 PRO A N 1
ATOM 1086 C CA . PRO A 1 145 ? 2.836 9.156 -21.25 1 52.22 145 PRO A CA 1
ATOM 1087 C C . PRO A 1 145 ? 2.945 8.508 -19.875 1 52.22 145 PRO A C 1
ATOM 1089 O O . PRO A 1 145 ? 2.186 7.586 -19.562 1 52.22 145 PRO A O 1
ATOM 1092 N N . HIS A 1 146 ? 3.998 8.547 -19.219 1 51.5 146 HIS A N 1
ATOM 1093 C CA . HIS A 1 146 ? 4.422 8.008 -17.938 1 51.5 146 HIS A CA 1
ATOM 1094 C C . HIS A 1 146 ? 3.34 8.188 -16.875 1 51.5 146 HIS A C 1
ATOM 1096 O O . HIS A 1 146 ? 3.332 7.484 -15.859 1 51.5 146 HIS A O 1
ATOM 1102 N N . HIS A 1 147 ? 2.451 9.133 -17.125 1 50.25 147 HIS A N 1
ATOM 1103 C CA . HIS A 1 147 ? 1.552 9.555 -16.062 1 50.25 147 HIS A CA 1
ATOM 1104 C C . HIS A 1 147 ? 0.493 8.492 -15.781 1 50.25 147 HIS A C 1
ATOM 1106 O O . HIS A 1 147 ? -0.305 8.633 -14.852 1 50.25 147 HIS A O 1
ATOM 1112 N N . LYS A 1 148 ? 0.676 7.371 -16.703 1 51.69 148 LYS A N 1
ATOM 1113 C CA . LYS A 1 148 ? -0.479 6.484 -16.625 1 51.69 148 LYS A CA 1
ATOM 1114 C C . LYS A 1 148 ? -0.126 5.184 -15.898 1 51.69 148 LYS A C 1
ATOM 1116 O O . LYS A 1 148 ? -1.01 4.387 -15.578 1 51.69 148 LYS A O 1
ATOM 1121 N N . HIS A 1 149 ? 1.092 5.051 -15.625 1 58.62 149 HIS A N 1
ATOM 1122 C CA . HIS A 1 149 ? 1.372 3.707 -15.125 1 58.62 149 HIS A CA 1
ATOM 1123 C C . HIS A 1 149 ? 1.87 3.746 -13.688 1 58.62 149 HIS A C 1
ATOM 1125 O O . HIS A 1 149 ? 2.717 4.574 -13.336 1 58.62 149 HIS A O 1
ATOM 1131 N N . TYR A 1 150 ? 1.032 3.109 -12.852 1 69.88 150 TYR A N 1
ATOM 1132 C CA . TYR A 1 150 ? 1.314 3.092 -11.422 1 69.88 150 TYR A CA 1
ATOM 1133 C C . TYR A 1 150 ? 1.876 1.74 -10.992 1 69.88 150 TYR A C 1
ATOM 1135 O O . TYR A 1 150 ? 1.73 0.747 -11.703 1 69.88 150 TYR A O 1
ATOM 1143 N N . CYS A 1 151 ? 2.762 1.789 -9.984 1 82.69 151 CYS A N 1
ATOM 1144 C CA . CYS A 1 151 ? 3.322 0.582 -9.391 1 82.69 151 CYS A CA 1
ATOM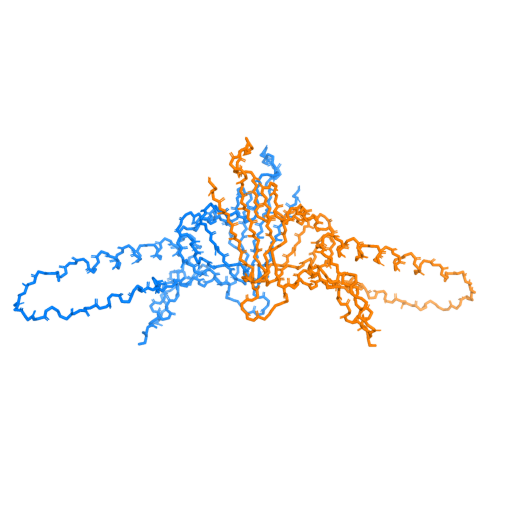 1145 C C . CYS A 1 151 ? 2.221 -0.368 -8.938 1 82.69 151 CYS A C 1
ATOM 1147 O O . CYS A 1 151 ? 2.332 -1.583 -9.109 1 82.69 151 CYS A O 1
ATOM 1149 N N . LEU A 1 152 ? 1.133 0.18 -8.484 1 89.69 152 LEU A N 1
ATOM 1150 C CA . LEU A 1 152 ? 0.053 -0.597 -7.883 1 89.69 152 LEU A CA 1
ATOM 1151 C C . LEU A 1 152 ? -1.304 -0.133 -8.406 1 89.69 152 LEU A C 1
ATOM 1153 O O . LEU A 1 152 ? -1.653 1.043 -8.273 1 89.69 152 LEU A O 1
ATOM 1157 N N . GLU A 1 153 ? -1.997 -1.067 -9.023 1 89.75 153 GLU A N 1
ATOM 1158 C CA . GLU A 1 153 ? -3.344 -0.807 -9.531 1 89.75 153 GLU A CA 1
ATOM 1159 C C . GLU A 1 153 ? -4.367 -1.724 -8.867 1 89.75 153 GLU A C 1
ATOM 1161 O O . GLU A 1 153 ? -4.137 -2.928 -8.734 1 89.75 153 GLU A O 1
ATOM 1166 N N . VAL A 1 154 ? -5.453 -1.186 -8.445 1 91.31 154 VAL A N 1
ATOM 1167 C CA . VAL A 1 154 ? -6.523 -1.956 -7.816 1 91.31 154 VAL A CA 1
ATOM 1168 C C . VAL A 1 154 ? -7.832 -1.738 -8.57 1 91.31 154 VAL A C 1
ATOM 1170 O O . VAL A 1 154 ? -8.352 -0.62 -8.625 1 91.31 154 VAL A O 1
ATOM 1173 N N . GLY A 1 155 ? -8.281 -2.824 -9.141 1 88.81 155 GLY A N 1
ATOM 1174 C CA . GLY A 1 155 ? -9.531 -2.777 -9.891 1 88.81 155 GLY A CA 1
ATOM 1175 C C . GLY A 1 155 ? -10.758 -2.723 -9 1 88.81 155 GLY A C 1
ATOM 1176 O O . GLY A 1 155 ? -10.641 -2.652 -7.773 1 88.81 155 GLY A O 1
ATOM 1177 N N . GLU A 1 156 ? -11.875 -2.785 -9.688 1 87.19 156 GLU A N 1
ATOM 1178 C CA . GLU A 1 156 ? -13.141 -2.682 -8.969 1 87.19 156 GLU A CA 1
ATOM 1179 C C . GLU A 1 156 ? -13.422 -3.947 -8.164 1 87.19 156 GLU A C 1
ATOM 1181 O O . GLU A 1 156 ? -13.023 -5.043 -8.562 1 87.19 156 GLU A O 1
ATOM 1186 N N . ASN A 1 157 ? -14.125 -3.732 -7.012 1 87.88 157 ASN A N 1
ATOM 1187 C CA . ASN A 1 157 ? -14.602 -4.828 -6.172 1 87.88 157 ASN A CA 1
ATOM 1188 C C . ASN A 1 157 ? -13.445 -5.68 -5.652 1 87.88 157 ASN A C 1
ATOM 1190 O O . ASN A 1 157 ? -13.547 -6.906 -5.609 1 87.88 157 ASN A O 1
ATOM 1194 N N . CYS A 1 158 ? -12.367 -5.09 -5.508 1 91.12 158 CYS A N 1
ATOM 1195 C CA . CYS A 1 158 ? -11.203 -5.688 -4.859 1 91.12 158 CYS A CA 1
ATOM 1196 C C . CYS A 1 158 ? -10.875 -4.973 -3.555 1 91.12 158 CYS A C 1
ATOM 1198 O O . CYS A 1 158 ? -11.227 -3.807 -3.377 1 91.12 158 CYS A O 1
ATOM 1200 N N . SER A 1 159 ? -10.258 -5.742 -2.637 1 94.12 159 SER A N 1
ATOM 1201 C CA . SER A 1 159 ? -9.867 -5.141 -1.365 1 94.12 159 SER A CA 1
ATOM 1202 C C . SER A 1 159 ? -8.57 -5.746 -0.845 1 94.12 159 SER A C 1
ATOM 1204 O O . SER A 1 159 ? -8.523 -6.27 0.271 1 94.12 159 SER A O 1
ATOM 1206 N N . PRO A 1 160 ? -7.555 -5.621 -1.605 1 96.44 160 PRO A N 1
ATOM 1207 C CA . PRO A 1 160 ? -6.293 -6.195 -1.134 1 96.44 160 PRO A CA 1
ATOM 1208 C C . PRO A 1 160 ? -5.723 -5.453 0.074 1 96.44 160 PRO A C 1
ATOM 1210 O O . PRO A 1 160 ? -6.031 -4.277 0.282 1 96.44 160 PRO A O 1
ATOM 1213 N N . THR A 1 161 ? -4.961 -6.184 0.845 1 97.81 161 THR A N 1
ATOM 1214 C CA . THR A 1 161 ? -4.172 -5.602 1.926 1 97.81 161 THR A CA 1
ATOM 1215 C C . THR A 1 161 ? -2.711 -5.457 1.51 1 97.81 161 THR A C 1
ATOM 1217 O O . THR A 1 161 ? -2.109 -6.398 0.99 1 97.81 161 THR A O 1
ATOM 1220 N N . VAL A 1 162 ? -2.227 -4.273 1.635 1 97.81 162 VAL A N 1
ATOM 1221 C CA . VAL A 1 162 ? -0.822 -3.969 1.384 1 97.81 162 VAL A CA 1
ATOM 1222 C C . VAL A 1 162 ? -0.101 -3.73 2.709 1 97.81 162 VAL A C 1
ATOM 1224 O O . VAL A 1 162 ? -0.477 -2.842 3.477 1 97.81 162 VAL A O 1
ATOM 1227 N N . ASP A 1 163 ? 0.971 -4.535 2.957 1 98.38 163 ASP A N 1
ATOM 1228 C CA . ASP A 1 163 ? 1.574 -4.574 4.285 1 98.38 163 ASP A CA 1
ATOM 1229 C C . ASP A 1 163 ? 3.094 -4.449 4.203 1 98.38 163 ASP A C 1
ATOM 1231 O O . ASP A 1 163 ? 3.775 -5.375 3.758 1 98.38 163 ASP A O 1
ATOM 1235 N N . HIS A 1 164 ? 3.543 -3.307 4.707 1 97.81 164 HIS A N 1
ATOM 1236 C CA . HIS A 1 164 ? 4.977 -3.049 4.738 1 97.81 164 HIS A CA 1
ATOM 1237 C C . HIS A 1 164 ? 5.59 -3.17 3.346 1 97.81 164 HIS A C 1
ATOM 1239 O O . HIS A 1 164 ? 6.582 -3.877 3.158 1 97.81 164 HIS A O 1
ATOM 1245 N N . CYS A 1 165 ? 5.004 -2.498 2.416 1 98.19 165 CYS A N 1
ATOM 1246 C CA . CYS A 1 165 ? 5.527 -2.41 1.059 1 98.19 165 CYS A CA 1
ATOM 1247 C C . CYS A 1 165 ? 6.145 -1.041 0.8 1 98.19 165 CYS A C 1
ATOM 1249 O O . CYS A 1 165 ? 5.66 -0.03 1.31 1 98.19 165 CYS A O 1
ATOM 1251 N N . ILE A 1 166 ? 7.18 -1.056 0.071 1 97.44 166 ILE A N 1
ATOM 1252 C CA . ILE A 1 166 ? 7.773 0.176 -0.438 1 97.44 166 ILE A CA 1
ATOM 1253 C C . ILE A 1 166 ? 7.398 0.36 -1.907 1 97.44 166 ILE A C 1
ATOM 1255 O O . ILE A 1 166 ? 7.5 -0.579 -2.701 1 97.44 166 ILE A O 1
ATOM 1259 N N . ILE A 1 167 ? 6.863 1.492 -2.256 1 95.31 167 ILE A N 1
ATOM 1260 C CA . ILE A 1 167 ? 6.488 1.782 -3.635 1 95.31 167 ILE A CA 1
ATOM 1261 C C . ILE A 1 167 ? 7.41 2.859 -4.207 1 95.31 167 ILE A C 1
ATOM 1263 O O . ILE A 1 167 ? 7.551 3.936 -3.621 1 95.31 167 ILE A O 1
ATOM 1267 N N . ARG A 1 168 ? 8.078 2.574 -5.355 1 92.38 168 ARG A N 1
ATOM 1268 C CA . ARG A 1 168 ? 9.047 3.48 -5.957 1 92.38 168 ARG A CA 1
ATOM 1269 C C . ARG A 1 168 ? 8.758 3.688 -7.441 1 92.38 168 ARG A C 1
ATOM 1271 O O . ARG A 1 168 ? 8.539 2.721 -8.172 1 92.38 168 ARG A O 1
ATOM 1278 N N . SER A 1 169 ? 8.609 4.93 -7.758 1 86.44 169 SER A N 1
ATOM 1279 C CA . SER A 1 169 ? 8.539 5.277 -9.172 1 86.44 169 SER A CA 1
ATOM 1280 C C . SER A 1 169 ? 9.758 6.09 -9.602 1 86.44 169 SER A C 1
ATOM 1282 O O . SER A 1 169 ? 10.07 7.117 -9 1 86.44 169 SER A O 1
ATOM 1284 N N . SER A 1 170 ? 10.648 5.543 -10.445 1 78.75 170 SER A N 1
ATOM 1285 C CA . SER A 1 170 ? 11.852 6.246 -10.883 1 78.75 170 SER A CA 1
ATOM 1286 C C . SER A 1 170 ? 11.664 6.867 -12.258 1 78.75 170 SER A C 1
ATOM 1288 O O . SER A 1 170 ? 10.945 6.324 -13.102 1 78.75 170 SER A O 1
ATOM 1290 N N . SER A 1 171 ? 11.898 8.203 -12.43 1 61.59 171 SER A N 1
ATOM 1291 C CA . SER A 1 171 ? 11.992 8.789 -13.766 1 61.59 171 SER A CA 1
ATOM 1292 C C . SER A 1 171 ? 13.375 8.562 -14.367 1 61.59 171 SER A C 1
ATOM 1294 O O . SER A 1 171 ? 14.375 8.578 -13.656 1 61.59 171 SER A O 1
ATOM 1296 N N . VAL A 1 172 ? 13.547 7.691 -15.305 1 50.69 172 VAL A N 1
ATOM 1297 C CA . VAL A 1 172 ? 14.828 7.715 -16 1 50.69 172 VAL A CA 1
ATOM 1298 C C . VAL A 1 172 ? 14.961 9.016 -16.797 1 50.69 172 VAL A C 1
ATOM 1300 O O . VAL A 1 172 ? 13.969 9.586 -17.234 1 50.69 172 VAL A O 1
ATOM 1303 N N . VAL B 1 1 ? 13.875 15.469 25.562 1 22.55 1 VAL B N 1
ATOM 1304 C CA . VAL B 1 1 ? 12.68 14.641 25.469 1 22.55 1 VAL B CA 1
ATOM 1305 C C . VAL B 1 1 ? 11.922 14.969 24.188 1 22.55 1 VAL B C 1
ATOM 1307 O O . VAL B 1 1 ? 11.383 16.062 24.047 1 22.55 1 VAL B O 1
ATOM 1310 N N . TYR B 1 2 ? 12.609 14.977 23.109 1 29 2 TYR B N 1
ATOM 1311 C CA . TYR B 1 2 ? 12.047 15.273 21.797 1 29 2 TYR B CA 1
ATOM 1312 C C . TYR B 1 2 ? 10.555 14.953 21.766 1 29 2 TYR B C 1
ATOM 1314 O O . TYR B 1 2 ? 10.148 13.844 22.094 1 29 2 TYR B O 1
ATOM 1322 N N . LYS B 1 3 ? 9.734 15.797 22.266 1 37.03 3 LYS B N 1
ATOM 1323 C CA . LYS B 1 3 ? 8.273 15.781 22.25 1 37.03 3 LYS B CA 1
ATOM 1324 C C . LYS B 1 3 ? 7.758 15.008 21.031 1 37.03 3 LYS B C 1
ATOM 1326 O O . LYS B 1 3 ? 7.953 15.43 19.891 1 37.03 3 LYS B O 1
ATOM 1331 N N . ARG B 1 4 ? 7.957 13.875 20.828 1 47.84 4 ARG B N 1
ATOM 1332 C CA . ARG B 1 4 ? 7.465 12.82 19.938 1 47.84 4 ARG B CA 1
ATOM 1333 C C . ARG B 1 4 ? 6.062 13.141 19.438 1 47.84 4 ARG B C 1
ATOM 1335 O O . ARG B 1 4 ? 5.125 12.375 19.672 1 47.84 4 ARG B O 1
ATOM 1342 N N . GLN B 1 5 ? 5.551 14.484 19.391 1 64.88 5 GLN B N 1
ATOM 1343 C CA . GLN B 1 5 ? 4.242 15.133 19.375 1 64.88 5 GLN B CA 1
ATOM 1344 C C . GLN B 1 5 ? 3.604 15.062 17.984 1 64.88 5 GLN B C 1
ATOM 1346 O O . GLN B 1 5 ? 3.98 15.812 17.094 1 64.88 5 GLN B O 1
ATOM 1351 N N . GLY B 1 6 ? 3.229 14 17.609 1 84.88 6 GLY B N 1
ATOM 1352 C CA . GLY B 1 6 ? 2.443 13.875 16.391 1 84.88 6 GLY B CA 1
ATOM 1353 C C . GLY B 1 6 ? 1.141 14.656 16.453 1 84.88 6 GLY B C 1
ATOM 1354 O O . GLY B 1 6 ? 0.743 15.141 17.516 1 84.88 6 GLY B O 1
ATOM 1355 N N . VAL B 1 7 ? 0.685 15.203 15.406 1 90.5 7 VAL B N 1
ATOM 1356 C CA . VAL B 1 7 ? -0.597 15.883 15.242 1 90.5 7 VAL B CA 1
ATOM 1357 C C . VAL B 1 7 ? -1.717 14.852 15.125 1 90.5 7 VAL B C 1
ATOM 1359 O O . VAL B 1 7 ? -1.505 13.75 14.602 1 90.5 7 VAL B O 1
ATOM 1362 N N . HIS B 1 8 ? -2.885 15.273 15.727 1 92.56 8 HIS B N 1
ATOM 1363 C CA . HIS B 1 8 ? -4.016 14.359 15.719 1 92.56 8 HIS B CA 1
ATOM 1364 C C . HIS B 1 8 ? -5.145 14.875 14.836 1 92.56 8 HIS B C 1
ATOM 1366 O O . HIS B 1 8 ? -5.48 16.062 14.875 1 92.56 8 HIS B O 1
ATOM 1372 N N . VAL B 1 9 ? -5.703 13.977 14.031 1 95.06 9 VAL B N 1
ATOM 1373 C CA . VAL B 1 9 ? -6.859 14.289 13.203 1 95.06 9 VAL B CA 1
ATOM 1374 C C . VAL B 1 9 ? -8.086 13.539 13.719 1 95.06 9 VAL B C 1
ATOM 1376 O O . VAL B 1 9 ? -8.109 12.305 13.719 1 95.06 9 VAL B O 1
ATOM 1379 N N . ARG B 1 10 ? -9.016 14.25 14.164 1 92.81 10 ARG B N 1
ATOM 1380 C CA . ARG B 1 10 ? -10.266 13.727 14.711 1 92.81 10 ARG B CA 1
ATOM 1381 C C . ARG B 1 10 ? -11.422 14.688 14.453 1 92.81 10 ARG B C 1
ATOM 1383 O O . ARG B 1 10 ? -11.523 15.734 15.086 1 92.81 10 ARG B O 1
ATOM 1390 N N . PRO B 1 11 ? -12.297 14.211 13.547 1 85 11 PRO B N 1
ATOM 1391 C CA . PRO B 1 11 ? -13.398 15.125 13.242 1 85 11 PRO B CA 1
ATOM 1392 C C . PRO B 1 11 ? -14.148 15.586 14.492 1 85 11 PRO B C 1
ATOM 1394 O O . PRO B 1 11 ? -14.508 14.766 15.336 1 85 11 PRO B O 1
ATOM 1397 N N . GLY B 1 12 ? -14.383 16.891 14.617 1 79.69 12 GLY B N 1
ATOM 1398 C CA . GLY B 1 12 ? -15.18 17.469 15.688 1 79.69 12 GLY B CA 1
ATOM 1399 C C . GLY B 1 12 ? -14.359 17.828 16.906 1 79.69 12 GLY B C 1
ATOM 1400 O O . GLY B 1 12 ? -14.891 18.375 17.891 1 79.69 12 GLY B O 1
ATOM 1401 N N . PHE B 1 13 ? -13.031 17.594 16.953 1 75.69 13 PHE B N 1
ATOM 1402 C CA . PHE B 1 13 ? -12.242 17.766 18.172 1 75.69 13 PHE B CA 1
ATOM 1403 C C . PHE B 1 13 ? -11.344 19 18.062 1 75.69 13 PHE B C 1
ATOM 1405 O O . PHE B 1 13 ? -10.688 19.391 19.031 1 75.69 13 PHE B O 1
ATOM 1412 N N . GLN B 1 14 ? -11.266 19.625 16.906 1 69.38 14 GLN B N 1
ATOM 1413 C CA . GLN B 1 14 ? -10.297 20.688 16.688 1 69.38 14 GLN B CA 1
ATOM 1414 C C . GLN B 1 14 ? -10.523 21.844 17.656 1 69.38 14 GLN B C 1
ATOM 1416 O O . GLN B 1 14 ? -9.57 22.469 18.125 1 69.38 14 GLN B O 1
ATOM 1421 N N . ASP B 1 15 ? -11.742 22.125 17.969 1 65.31 15 ASP B N 1
ATOM 1422 C CA . ASP B 1 15 ? -12.055 23.281 18.812 1 65.31 15 ASP B CA 1
ATOM 1423 C C . ASP B 1 15 ? -12.109 22.891 20.281 1 65.31 15 ASP B C 1
ATOM 1425 O O . ASP B 1 15 ? -12.469 23.703 21.141 1 65.31 15 ASP B O 1
ATOM 1429 N N . LEU B 1 16 ? -11.734 21.562 20.422 1 60.16 16 LEU B N 1
ATOM 1430 C CA . LEU B 1 16 ? -11.789 21.172 21.812 1 60.16 16 LEU B CA 1
ATOM 1431 C C . LEU B 1 16 ? -10.477 21.5 22.516 1 60.16 16 LEU B C 1
ATOM 1433 O O . LEU B 1 16 ? -9.398 21.281 21.969 1 60.16 16 LEU B O 1
ATOM 1437 N N . LYS B 1 17 ? -10.492 22.547 23.312 1 55.69 17 LYS B N 1
ATOM 1438 C CA . LYS B 1 17 ? -9.359 22.969 24.125 1 55.69 17 LYS B CA 1
ATOM 1439 C C . LYS B 1 17 ? -8.969 21.891 25.125 1 55.69 17 LYS B C 1
ATOM 1441 O O . LYS B 1 17 ? -9.82 21.359 25.844 1 55.69 17 LYS B O 1
ATOM 1446 N N . PHE B 1 18 ? -8.148 21.016 24.688 1 52.09 18 PHE B N 1
ATOM 1447 C CA . PHE B 1 18 ? -7.762 20.078 25.734 1 52.09 18 PHE B CA 1
ATOM 1448 C C . PHE B 1 18 ? -6.715 20.703 26.656 1 52.09 18 PHE B C 1
ATOM 1450 O O . PHE B 1 18 ? -5.824 21.422 26.188 1 52.09 18 PHE B O 1
ATOM 1457 N N . LYS B 1 19 ? -7.098 21.125 27.875 1 51.78 19 LYS B N 1
ATOM 1458 C CA . LYS B 1 19 ? -6.348 21.844 28.891 1 51.78 19 LYS B CA 1
ATOM 1459 C C . LYS B 1 19 ? -4.848 21.578 28.766 1 51.78 19 LYS B C 1
ATOM 1461 O O . LYS B 1 19 ? -4.035 22.484 28.938 1 51.78 19 LYS B O 1
ATOM 1466 N N . GLY B 1 20 ? -4.43 20.344 28.719 1 45.66 20 GLY B N 1
ATOM 1467 C CA . GLY B 1 20 ? -3.055 19.922 28.938 1 45.66 20 GLY B CA 1
ATOM 1468 C C . GLY B 1 20 ? -2.301 19.641 27.656 1 45.66 20 GLY B C 1
ATOM 1469 O O . GLY B 1 20 ? -1.068 19.656 27.641 1 45.66 20 GLY B O 1
ATOM 1470 N N . ARG B 1 21 ? -2.781 18.844 26.719 1 50.41 21 ARG B N 1
ATOM 1471 C CA . ARG B 1 21 ? -1.964 18.312 25.641 1 50.41 21 ARG B CA 1
ATOM 1472 C C . ARG B 1 21 ? -1.93 19.25 24.453 1 50.41 21 ARG B C 1
ATOM 1474 O O . ARG B 1 21 ? -2.977 19.625 23.906 1 50.41 21 ARG B O 1
ATOM 1481 N N . ASN B 1 22 ? -0.992 20.109 24.516 1 56.19 22 ASN B N 1
ATOM 1482 C CA . ASN B 1 22 ? -0.657 21.016 23.422 1 56.19 22 ASN B CA 1
ATOM 1483 C C . ASN B 1 22 ? -0.625 20.281 22.078 1 56.19 22 ASN B C 1
ATOM 1485 O O . ASN B 1 22 ? 0.2 20.578 21.219 1 56.19 22 ASN B O 1
ATOM 1489 N N . LEU B 1 23 ? -1.195 19.078 21.953 1 62.72 23 LEU B N 1
ATOM 1490 C CA . LEU B 1 23 ? -1.17 18.422 20.641 1 62.72 23 LEU B CA 1
ATOM 1491 C C . LEU B 1 23 ? -2.291 18.953 19.766 1 62.72 23 LEU B C 1
ATOM 1493 O O . LEU B 1 23 ? -3.463 18.906 20.141 1 62.72 23 LEU B O 1
ATOM 1497 N N . PRO B 1 24 ? -1.944 19.703 18.781 1 79.5 24 PRO B N 1
ATOM 1498 C CA . PRO B 1 24 ? -2.977 20.281 17.922 1 79.5 24 PRO B CA 1
ATOM 1499 C C . PRO B 1 24 ? -3.881 19.219 17.297 1 79.5 24 PRO B C 1
ATOM 1501 O O . PRO B 1 24 ? -3.414 18.125 16.953 1 79.5 24 PRO B O 1
ATOM 1504 N N . TYR B 1 25 ? -5.195 19.266 17.562 1 86.56 25 TYR B N 1
ATOM 1505 C CA . TYR B 1 25 ? -6.223 18.469 16.906 1 86.56 25 TYR B CA 1
ATOM 1506 C C . TYR B 1 25 ? -6.742 19.188 15.656 1 86.56 25 TYR B C 1
ATOM 1508 O O . TYR B 1 25 ? -6.926 20.406 15.664 1 86.56 25 TYR B O 1
ATOM 1516 N N . PHE B 1 26 ? -6.984 18.375 14.578 1 90.12 26 PHE B N 1
ATOM 1517 C CA . PHE B 1 26 ? -7.551 18.891 13.336 1 90.12 26 PHE B CA 1
ATOM 1518 C C . PHE B 1 26 ? -8.781 18.078 12.93 1 90.12 26 PHE B C 1
ATOM 1520 O O . PHE B 1 26 ? -8.859 16.891 13.211 1 90.12 26 PHE B O 1
ATOM 1527 N N . ASN B 1 27 ? -9.641 18.75 12.281 1 91.12 27 ASN B N 1
ATOM 1528 C CA . ASN B 1 27 ? -10.844 18.078 11.805 1 91.12 27 ASN B CA 1
ATOM 1529 C C . ASN B 1 27 ? -10.594 17.344 10.5 1 91.12 27 ASN B C 1
ATOM 1531 O O . ASN B 1 27 ? -11.305 16.391 10.172 1 91.12 27 ASN B O 1
ATOM 1535 N N . THR B 1 28 ? -9.633 17.828 9.75 1 93.94 28 THR B N 1
ATOM 1536 C CA . THR B 1 28 ? -9.336 17.266 8.438 1 93.94 28 THR B CA 1
ATOM 1537 C C . THR B 1 28 ? -7.871 16.859 8.344 1 93.94 28 THR B C 1
ATOM 1539 O O . THR B 1 28 ? -7.027 17.391 9.078 1 93.94 28 THR B O 1
ATOM 1542 N N . VAL B 1 29 ? -7.645 15.93 7.527 1 96.38 29 VAL B N 1
ATOM 1543 C CA . VAL B 1 29 ? -6.27 15.5 7.305 1 96.38 29 VAL B CA 1
ATOM 1544 C C . VAL B 1 29 ? -5.469 16.625 6.664 1 96.38 29 VAL B C 1
ATOM 1546 O O . VAL B 1 29 ? -4.328 16.891 7.059 1 96.38 29 VAL B O 1
ATOM 1549 N N . GLN B 1 30 ? -6.102 17.328 5.727 1 95.44 30 GLN B N 1
ATOM 1550 C CA . GLN B 1 30 ? -5.445 18.438 5.047 1 95.44 30 GLN B CA 1
ATOM 1551 C C . GLN B 1 30 ? -5.016 19.516 6.035 1 95.44 30 GLN B C 1
ATOM 1553 O O . GLN B 1 30 ? -3.918 20.062 5.93 1 95.44 30 GLN B O 1
ATOM 1558 N N . GLY B 1 31 ? -5.902 19.812 6.93 1 92.62 31 GLY B N 1
ATOM 1559 C CA . GLY B 1 31 ? -5.555 20.781 7.953 1 92.62 31 GLY B CA 1
ATOM 1560 C C . GLY B 1 31 ? -4.332 20.391 8.758 1 92.62 31 GLY B C 1
ATOM 1561 O O . GLY B 1 31 ? -3.504 21.234 9.094 1 92.62 31 GLY B O 1
ATOM 1562 N N . ALA B 1 32 ? -4.234 19.156 9.102 1 92.81 32 ALA B N 1
ATOM 1563 C CA . ALA B 1 32 ? -3.082 18.641 9.844 1 92.81 32 ALA B CA 1
ATOM 1564 C C . ALA B 1 32 ? -1.812 18.734 9 1 92.81 32 ALA B C 1
ATOM 1566 O O . ALA B 1 32 ? -0.76 19.141 9.492 1 92.81 32 ALA B O 1
ATOM 1567 N N . LEU B 1 33 ? -1.898 18.375 7.77 1 94.5 33 LEU B N 1
ATOM 1568 C CA . LEU B 1 33 ? -0.749 18.422 6.875 1 94.5 33 LEU B CA 1
ATOM 1569 C C . LEU B 1 33 ? -0.259 19.844 6.68 1 94.5 33 LEU B C 1
ATOM 1571 O O . LEU B 1 33 ? 0.949 20.094 6.645 1 94.5 33 LEU B O 1
ATOM 1575 N N . ASP B 1 34 ? -1.18 20.781 6.559 1 92.44 34 ASP B N 1
ATOM 1576 C CA . ASP B 1 34 ? -0.817 22.188 6.426 1 92.44 34 ASP B CA 1
ATOM 1577 C C . ASP B 1 34 ? -0.059 22.688 7.656 1 92.44 34 ASP B C 1
ATOM 1579 O O . ASP B 1 34 ? 0.909 23.438 7.539 1 92.44 34 ASP B O 1
ATOM 1583 N N . TYR B 1 35 ? -0.542 22.328 8.719 1 88.25 35 TYR B N 1
ATOM 1584 C CA . TYR B 1 35 ? 0.103 22.703 9.969 1 88.25 35 TYR B CA 1
ATOM 1585 C C . TYR B 1 35 ? 1.53 22.172 10.031 1 88.25 35 TYR B C 1
ATOM 1587 O O . TYR B 1 35 ? 2.453 22.906 10.406 1 88.25 35 TYR B O 1
ATOM 1595 N N . VAL B 1 36 ? 1.695 20.891 9.695 1 88.25 36 VAL B N 1
ATOM 1596 C CA . VAL B 1 36 ? 3.01 20.25 9.727 1 88.25 36 VAL B CA 1
ATOM 1597 C C . VAL B 1 36 ? 3.947 20.969 8.758 1 88.25 36 VAL B C 1
ATOM 1599 O O . VAL B 1 36 ? 5.117 21.188 9.07 1 88.25 36 VAL B O 1
ATOM 1602 N N . ASP B 1 37 ? 3.451 21.312 7.617 1 88.44 37 ASP B N 1
ATOM 1603 C CA . ASP B 1 37 ? 4.258 22.016 6.621 1 88.44 37 ASP B CA 1
ATOM 1604 C C . ASP B 1 37 ? 4.703 23.391 7.137 1 88.44 37 ASP B C 1
ATOM 1606 O O . ASP B 1 37 ? 5.832 23.812 6.883 1 88.44 37 ASP B O 1
ATOM 1610 N N . GLU B 1 38 ? 3.828 24.094 7.77 1 84.06 38 GLU B N 1
ATOM 1611 C CA . GLU B 1 38 ? 4.152 25.406 8.328 1 84.06 38 GLU B CA 1
ATOM 1612 C C . GLU B 1 38 ? 5.215 25.297 9.414 1 84.06 38 GLU B C 1
ATOM 1614 O O . GLU B 1 38 ? 6.105 26.141 9.508 1 84.06 38 GLU B O 1
ATOM 1619 N N . TYR B 1 39 ? 5.031 24.344 10.148 1 79.25 39 TYR B N 1
ATOM 1620 C CA . TYR B 1 39 ? 5.984 24.125 11.227 1 79.25 39 TYR B CA 1
ATOM 1621 C C . TYR B 1 39 ? 7.367 23.797 10.68 1 79.25 39 TYR B C 1
ATOM 1623 O O . TYR B 1 39 ? 8.375 24.266 11.211 1 79.25 39 TYR B O 1
ATOM 1631 N N . ARG B 1 40 ? 7.418 22.984 9.719 1 78 40 ARG B N 1
ATOM 1632 C CA . ARG B 1 40 ? 8.68 22.609 9.086 1 78 40 ARG B CA 1
ATOM 1633 C C . ARG B 1 40 ? 9.352 23.828 8.445 1 78 40 ARG B C 1
ATOM 1635 O O . ARG B 1 40 ? 10.578 23.953 8.5 1 78 40 ARG B O 1
ATOM 1642 N N . SER B 1 41 ? 8.633 24.656 7.805 1 75.19 41 SER B N 1
ATOM 1643 C CA . SER B 1 41 ? 9.164 25.844 7.156 1 75.19 41 SER B CA 1
ATOM 1644 C C . SER B 1 41 ? 9.68 26.859 8.18 1 75.19 41 SER B C 1
ATOM 1646 O O . SER B 1 41 ? 10.688 27.531 7.949 1 75.19 41 SER B O 1
ATOM 1648 N N . ASN B 1 42 ? 9.031 26.922 9.281 1 68.5 42 ASN B N 1
ATOM 1649 C CA . ASN B 1 42 ? 9.438 27.875 10.32 1 68.5 42 ASN B CA 1
ATOM 1650 C C . ASN B 1 42 ? 10.664 27.359 11.078 1 68.5 42 ASN B C 1
ATOM 1652 O O . ASN B 1 42 ? 11.508 28.156 11.5 1 68.5 42 ASN B O 1
ATOM 1656 N N . SER B 1 43 ? 10.688 26.125 11.273 1 60.81 43 SER B N 1
ATOM 1657 C CA . SER B 1 43 ? 11.859 25.578 11.945 1 60.81 43 SER B CA 1
ATOM 1658 C C . SER B 1 43 ? 13.102 25.672 11.055 1 60.81 43 SER B C 1
ATOM 1660 O O . SER B 1 43 ? 14.219 25.828 11.547 1 60.81 43 SER B O 1
ATOM 1662 N N . ALA B 1 44 ? 13 25.578 9.758 1 57.09 44 ALA B N 1
ATOM 1663 C CA . ALA B 1 44 ? 14.125 25.734 8.844 1 57.09 44 ALA B CA 1
ATOM 1664 C C . ALA B 1 44 ? 14.641 27.172 8.836 1 57.09 44 ALA B C 1
ATOM 1666 O O . ALA B 1 44 ? 15.828 27.406 8.633 1 57.09 44 ALA B O 1
ATOM 1667 N N . SER B 1 45 ? 13.797 28.156 8.914 1 52.09 45 SER B N 1
ATOM 1668 C CA . SER B 1 45 ? 14.211 29.547 8.883 1 52.09 45 SER B CA 1
ATOM 1669 C C . SER B 1 45 ? 14.867 29.969 10.195 1 52.09 45 SER B C 1
ATOM 1671 O O . SER B 1 45 ? 15.742 30.828 10.211 1 52.09 45 SER B O 1
ATOM 1673 N N . ALA B 1 46 ? 14.469 29.391 11.336 1 50.66 46 ALA B N 1
ATOM 1674 C CA . ALA B 1 46 ? 15.023 29.859 12.602 1 50.66 46 ALA B CA 1
ATOM 1675 C C . ALA B 1 46 ? 16.5 29.469 12.727 1 50.66 46 ALA B C 1
ATOM 1677 O O . ALA B 1 46 ? 17.219 30.016 13.562 1 50.66 46 ALA B O 1
ATOM 1678 N N . ASN B 1 47 ? 16.922 28.5 12.016 1 44.44 47 ASN B N 1
ATOM 1679 C CA . ASN B 1 47 ? 18.312 28.109 12.172 1 44.44 47 ASN B CA 1
ATOM 1680 C C . ASN B 1 47 ? 19.234 29 11.352 1 44.44 47 ASN B C 1
ATOM 1682 O O . ASN B 1 47 ? 20.453 28.812 11.367 1 44.44 47 ASN B O 1
ATOM 1686 N N . SER B 1 48 ? 18.703 29.797 10.414 1 45.28 48 SER B N 1
ATOM 1687 C CA . SER B 1 48 ? 19.641 30.562 9.602 1 45.28 48 SER B CA 1
ATOM 1688 C C . SER B 1 48 ? 20.125 31.812 10.344 1 45.28 48 SER B C 1
ATOM 1690 O O . SER B 1 48 ? 20.875 32.625 9.789 1 45.28 48 SER B O 1
ATOM 1692 N N . GLY B 1 49 ? 19.5 32.219 11.422 1 33.59 49 GLY B N 1
ATOM 1693 C CA . GLY B 1 49 ? 19.891 33.531 11.867 1 33.59 49 GLY B CA 1
ATOM 1694 C C . GLY B 1 49 ? 21.281 33.594 12.453 1 33.59 49 GLY B C 1
ATOM 1695 O O . GLY B 1 49 ? 21.891 34.656 12.539 1 33.59 49 GLY B O 1
ATOM 1696 N N . ALA B 1 50 ? 21.625 32.812 13.414 1 38.59 50 ALA B N 1
ATOM 1697 C CA . ALA B 1 50 ? 22.562 33.438 14.352 1 38.59 50 ALA B CA 1
ATOM 1698 C C . ALA B 1 50 ? 23.984 33.406 13.797 1 38.59 50 ALA B C 1
ATOM 1700 O O . ALA B 1 50 ? 24.734 32.469 14.055 1 38.59 50 ALA B O 1
ATOM 1701 N N . THR B 1 51 ? 24.297 33.375 12.531 1 36.28 51 THR B N 1
ATOM 1702 C CA . THR B 1 51 ? 25.719 33.188 12.258 1 36.28 51 THR B CA 1
ATOM 1703 C C . THR B 1 51 ? 26.5 34.438 12.562 1 36.28 51 THR B C 1
ATOM 1705 O O . THR B 1 51 ? 27.578 34.688 11.992 1 36.28 51 THR B O 1
ATOM 1708 N N . ALA B 1 52 ? 26.016 35.469 13.188 1 30.25 52 ALA B N 1
ATOM 1709 C CA . ALA B 1 52 ? 26.984 36.531 12.922 1 30.25 52 ALA B CA 1
ATOM 1710 C C . ALA B 1 52 ? 28.359 36.156 13.445 1 30.25 52 ALA B C 1
ATOM 1712 O O . ALA B 1 52 ? 29.375 36.594 12.891 1 30.25 52 ALA B O 1
ATOM 1713 N N . ALA B 1 53 ? 28.547 36.062 14.781 1 28.09 53 ALA B N 1
ATOM 1714 C CA . ALA B 1 53 ? 29.672 36.812 15.289 1 28.09 53 ALA B CA 1
ATOM 1715 C C . ALA B 1 53 ? 31 36.188 14.867 1 28.09 53 ALA B C 1
ATOM 1717 O O . ALA B 1 53 ? 31.484 36.438 13.758 1 28.09 53 ALA B O 1
ATOM 1718 N N . GLY B 1 54 ? 31.984 35.875 15.945 1 26.03 54 GLY B N 1
ATOM 1719 C CA . GLY B 1 54 ? 33.344 36.25 16.297 1 26.03 54 GLY B CA 1
ATOM 1720 C C . GLY B 1 54 ? 34.406 35.438 15.586 1 26.03 54 GLY B C 1
ATOM 1721 O O . GLY B 1 54 ? 34.844 35.781 14.5 1 26.03 54 GLY B O 1
ATOM 1722 N N . GLY B 1 55 ? 35.344 34.688 16.453 1 26.8 55 GLY B N 1
ATOM 1723 C CA . GLY B 1 55 ? 36.781 34.469 16.609 1 26.8 55 GLY B CA 1
ATOM 1724 C C . GLY B 1 55 ? 37.312 33.406 15.672 1 26.8 55 GLY B C 1
ATOM 1725 O O . GLY B 1 55 ? 36.562 32.594 15.133 1 26.8 55 GLY B O 1
ATOM 1726 N N . GLN B 1 56 ? 38.75 33.5 15.273 1 27.7 56 GLN B N 1
ATOM 1727 C CA . GLN B 1 56 ? 39.719 32.969 14.344 1 27.7 56 GLN B CA 1
ATOM 1728 C C . GLN B 1 56 ? 39.844 31.453 14.477 1 27.7 56 GLN B C 1
ATOM 1730 O O . GLN B 1 56 ? 40.688 30.844 13.828 1 27.7 56 GLN B O 1
ATOM 1735 N N . GLY B 1 57 ? 39.438 30.875 15.688 1 25.97 57 GLY B N 1
ATOM 1736 C CA . GLY B 1 57 ? 40.156 29.656 15.969 1 25.97 57 GLY B CA 1
ATOM 1737 C C . GLY B 1 57 ? 40.156 28.688 14.797 1 25.97 57 GLY B C 1
ATOM 1738 O O . GLY B 1 57 ? 39.375 28.844 13.844 1 25.97 57 GLY B O 1
ATOM 1739 N N . CYS B 1 58 ? 40.906 27.547 15.133 1 28.69 58 CYS B N 1
ATOM 1740 C CA . CYS B 1 58 ? 41.5 26.328 14.594 1 28.69 58 CYS B CA 1
ATOM 1741 C C . CYS B 1 58 ? 40.5 25.531 13.797 1 28.69 58 CYS B C 1
ATOM 1743 O O . CYS B 1 58 ? 39.281 25.547 14.109 1 28.69 58 CYS B O 1
ATOM 1745 N N . CYS B 1 59 ? 41.031 25.031 12.711 1 27.66 59 CYS B N 1
ATOM 1746 C CA . CYS B 1 59 ? 40.625 24.188 11.602 1 27.66 59 CYS B CA 1
ATOM 1747 C C . CYS B 1 59 ? 39.844 22.969 12.109 1 27.66 59 CYS B C 1
ATOM 1749 O O . CYS B 1 59 ? 40.438 22 12.578 1 27.66 59 CYS B O 1
ATOM 1751 N N . ASN B 1 60 ? 39.094 23.047 13.156 1 24.66 60 ASN B N 1
ATOM 1752 C CA . ASN B 1 60 ? 38.438 21.797 13.508 1 24.66 60 ASN B CA 1
ATOM 1753 C C . ASN B 1 60 ? 37.781 21.141 12.281 1 24.66 60 ASN B C 1
ATOM 1755 O O . ASN B 1 60 ? 37 21.781 11.57 1 24.66 60 ASN B O 1
ATOM 1759 N N . SER B 1 61 ? 38.531 20.156 11.688 1 29.89 61 SER B N 1
ATOM 1760 C CA . SER B 1 61 ? 38.062 19.156 10.727 1 29.89 61 SER B CA 1
ATOM 1761 C C . SER B 1 61 ? 36.656 18.703 11.039 1 29.89 61 SER B C 1
ATOM 1763 O O . SER B 1 61 ? 36.438 17.969 12.008 1 29.89 61 SER B O 1
ATOM 1765 N N . ASN B 1 62 ? 35.75 19.562 11.062 1 25.75 62 ASN B N 1
ATOM 1766 C CA . ASN B 1 62 ? 34.344 19.141 11.211 1 25.75 62 ASN B CA 1
ATOM 1767 C C . ASN B 1 62 ? 33.969 18.062 10.195 1 25.75 62 ASN B C 1
ATOM 1769 O O . ASN B 1 62 ? 33.938 18.328 8.992 1 25.75 62 ASN B O 1
ATOM 1773 N N . SER B 1 63 ? 34.594 16.828 10.438 1 31.52 63 SER B N 1
ATOM 1774 C CA . SER B 1 63 ? 33.938 15.688 9.805 1 31.52 63 SER B CA 1
ATOM 1775 C C . SER B 1 63 ? 32.438 15.875 9.727 1 31.52 63 SER B C 1
ATOM 1777 O O . SER B 1 63 ? 31.75 15.883 10.758 1 31.52 63 SER B O 1
ATOM 1779 N N . GLN B 1 64 ? 31.984 16.688 8.875 1 29.28 64 GLN B N 1
ATOM 1780 C CA . GLN B 1 64 ? 30.578 16.719 8.5 1 29.28 64 GLN B CA 1
ATOM 1781 C C . GLN B 1 64 ? 30.031 15.297 8.312 1 29.28 64 GLN B C 1
ATOM 1783 O O . GLN B 1 64 ? 30.5 14.562 7.438 1 29.28 64 GLN B O 1
ATOM 1788 N N . THR B 1 65 ? 29.938 14.477 9.398 1 32.47 65 THR B N 1
ATOM 1789 C CA . THR B 1 65 ? 29.047 13.32 9.281 1 32.47 65 THR B CA 1
ATOM 1790 C C . THR B 1 65 ? 27.891 13.625 8.336 1 32.47 65 THR B C 1
ATOM 1792 O O . THR B 1 65 ? 27.281 14.688 8.43 1 32.47 65 THR B O 1
ATOM 1795 N N . SER B 1 66 ? 28.031 13.367 7.09 1 35.19 66 SER B N 1
ATOM 1796 C CA . SER B 1 66 ? 26.906 13.234 6.18 1 35.19 66 SER B CA 1
ATOM 1797 C C . SER B 1 66 ? 25.641 12.82 6.93 1 35.19 66 SER B C 1
ATOM 1799 O O . SER B 1 66 ? 25.594 11.742 7.523 1 35.19 66 SER B O 1
ATOM 1801 N N . GLY B 1 67 ? 25.062 13.68 7.727 1 32.59 67 GLY B N 1
ATOM 1802 C CA . GLY B 1 67 ? 23.797 13.547 8.438 1 32.59 67 GLY B CA 1
ATOM 1803 C C . GLY B 1 67 ? 22.75 12.797 7.645 1 32.59 67 GLY B C 1
ATOM 1804 O O . GLY B 1 67 ? 22.5 13.109 6.48 1 32.59 67 GLY B O 1
ATOM 1805 N N . GLU B 1 68 ? 22.797 11.516 7.617 1 41.31 68 GLU B N 1
ATOM 1806 C CA . GLU B 1 68 ? 21.469 10.969 7.344 1 41.31 68 GLU B CA 1
ATOM 1807 C C . GLU B 1 68 ? 20.375 11.984 7.66 1 41.31 68 GLU B C 1
ATOM 1809 O O . GLU B 1 68 ? 20.359 12.57 8.742 1 41.31 68 GLU B O 1
ATOM 1814 N N . ASP B 1 69 ? 20.078 12.977 6.801 1 44.12 69 ASP B N 1
ATOM 1815 C CA . ASP B 1 69 ? 18.938 13.859 7.02 1 44.12 69 ASP B CA 1
ATOM 1816 C C . ASP B 1 69 ? 17.922 13.227 7.977 1 44.12 69 ASP B C 1
ATOM 1818 O O . ASP B 1 69 ? 17.203 12.312 7.598 1 44.12 69 ASP B O 1
ATOM 1822 N N . THR B 1 70 ? 18.234 12.859 9.156 1 47.06 70 THR B N 1
ATOM 1823 C CA . THR B 1 70 ? 17.438 12.5 10.32 1 47.06 70 THR B CA 1
ATOM 1824 C C . THR B 1 70 ? 16.219 13.406 10.438 1 47.06 70 THR B C 1
ATOM 1826 O O . THR B 1 70 ? 15.852 13.828 11.539 1 47.06 70 THR B O 1
ATOM 1829 N N . SER B 1 71 ? 15.992 14.18 9.391 1 55.25 71 SER B N 1
ATOM 1830 C CA . SER B 1 71 ? 14.805 15.008 9.594 1 55.25 71 SER B CA 1
ATOM 1831 C C . SER B 1 71 ? 13.656 14.195 10.18 1 55.25 71 SER B C 1
ATOM 1833 O O . SER B 1 71 ? 13.391 13.078 9.734 1 55.25 71 SER B O 1
ATOM 1835 N N . THR B 1 72 ? 13.367 14.367 11.43 1 68.19 72 THR B N 1
ATOM 1836 C CA . THR B 1 72 ? 12.297 13.797 12.227 1 68.19 72 THR B CA 1
ATOM 1837 C C . THR B 1 72 ? 11.008 13.695 11.414 1 68.19 72 THR B C 1
ATOM 1839 O O . THR B 1 72 ? 10.617 14.648 10.734 1 68.19 72 THR B O 1
ATOM 1842 N N . GLN B 1 73 ? 10.703 12.555 10.969 1 83.25 73 GLN B N 1
ATOM 1843 C CA . GLN B 1 73 ? 9.414 12.305 10.32 1 83.25 73 GLN B CA 1
ATOM 1844 C C . GLN B 1 73 ? 8.258 12.75 11.211 1 83.25 73 GLN B C 1
ATOM 1846 O O . GLN B 1 73 ? 8.18 12.367 12.375 1 83.25 73 GLN B O 1
ATOM 1851 N N . HIS B 1 74 ? 7.57 13.734 10.766 1 89.5 74 HIS B N 1
ATOM 1852 C CA . HIS B 1 74 ? 6.406 14.211 11.508 1 89.5 74 HIS B CA 1
ATOM 1853 C C . HIS B 1 74 ? 5.277 13.18 11.477 1 89.5 74 HIS B C 1
ATOM 1855 O O . HIS B 1 74 ? 5.027 12.562 10.445 1 89.5 74 HIS B O 1
ATOM 1861 N N . LEU B 1 75 ? 4.715 13.031 12.625 1 93.62 75 LEU B N 1
ATOM 1862 C CA . LEU B 1 75 ? 3.691 12.008 12.781 1 93.62 75 LEU B CA 1
ATOM 1863 C C . LEU B 1 75 ? 2.297 12.625 12.766 1 93.62 75 LEU B C 1
ATOM 1865 O O . LEU B 1 75 ? 2.041 13.609 13.453 1 93.62 75 LEU B O 1
ATOM 1869 N N . VAL B 1 76 ? 1.44 12.133 11.945 1 95.12 76 VAL B N 1
ATOM 1870 C CA . VAL B 1 76 ? 0.029 12.5 11.891 1 95.12 76 VAL B CA 1
ATOM 1871 C C . VAL B 1 76 ? -0.833 11.289 12.25 1 95.12 76 VAL B C 1
ATOM 1873 O O . VAL B 1 76 ? -0.874 10.305 11.508 1 95.12 76 VAL B O 1
ATOM 1876 N N . PHE B 1 77 ? -1.533 11.414 13.391 1 96.31 77 PHE B N 1
ATOM 1877 C CA . PHE B 1 77 ? -2.396 10.328 13.836 1 96.31 77 PHE B CA 1
ATOM 1878 C C . PHE B 1 77 ? -3.834 10.555 13.383 1 96.31 77 PHE B C 1
ATOM 1880 O O . PHE B 1 77 ? -4.43 11.586 13.703 1 96.31 77 PHE B O 1
ATOM 1887 N N . LEU B 1 78 ? -4.34 9.648 12.625 1 97.38 78 LEU B N 1
ATOM 1888 C CA . LEU B 1 78 ? -5.727 9.703 12.172 1 97.38 78 LEU B CA 1
ATOM 1889 C C . LEU B 1 78 ? -6.625 8.852 13.055 1 97.38 78 LEU B C 1
ATOM 1891 O O . LEU B 1 78 ? -6.473 7.629 13.117 1 97.38 78 LEU B O 1
ATOM 1895 N N . HIS B 1 79 ? -7.523 9.461 13.719 1 96.62 79 HIS B N 1
ATOM 18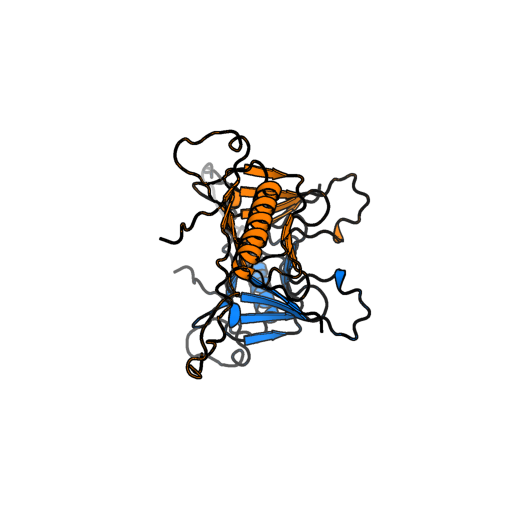96 C CA . HIS B 1 79 ? -8.445 8.727 14.578 1 96.62 79 HIS B CA 1
ATOM 1897 C C . HIS B 1 79 ? -9.617 8.172 13.781 1 96.62 79 HIS B C 1
ATOM 1899 O O . HIS B 1 79 ? -9.82 8.547 12.625 1 96.62 79 HIS B O 1
ATOM 1905 N N . ALA B 1 80 ? -10.391 7.316 14.414 1 96.94 80 ALA B N 1
ATOM 1906 C CA . ALA B 1 80 ? -11.469 6.582 13.766 1 96.94 80 ALA B CA 1
ATOM 1907 C C . ALA B 1 80 ? -12.414 7.535 13.031 1 96.94 80 ALA B C 1
ATOM 1909 O O . ALA B 1 80 ? -12.789 8.578 13.562 1 96.94 80 ALA B O 1
ATOM 1910 N N . GLY B 1 81 ? -12.742 7.195 11.781 1 96 81 GLY B N 1
ATOM 1911 C CA . GLY B 1 81 ? -13.656 7.977 10.969 1 96 81 GLY B CA 1
ATOM 1912 C C . GLY B 1 81 ? -13.445 7.785 9.477 1 96 81 GLY B C 1
ATOM 1913 O O . GLY B 1 81 ? -12.477 7.133 9.062 1 96 81 GLY B O 1
ATOM 1914 N N . THR B 1 82 ? -14.398 8.195 8.758 1 95.81 82 THR B N 1
ATOM 1915 C CA . THR B 1 82 ? -14.281 8.266 7.309 1 95.81 82 THR B CA 1
ATOM 1916 C C . THR B 1 82 ? -14.023 9.703 6.859 1 95.81 82 THR B C 1
ATOM 1918 O O . THR B 1 82 ? -14.836 10.594 7.094 1 95.81 82 THR B O 1
ATOM 1921 N N . TYR B 1 83 ? -12.859 9.922 6.324 1 96.12 83 TYR B N 1
ATOM 1922 C CA . TYR B 1 83 ? -12.453 11.227 5.82 1 96.12 83 TYR B CA 1
ATOM 1923 C C . TYR B 1 83 ? -12.719 11.344 4.328 1 96.12 83 TYR B C 1
ATOM 1925 O O . TYR B 1 83 ? -12.094 10.648 3.521 1 96.12 83 TYR B O 1
ATOM 1933 N N . ARG B 1 84 ? -13.594 12.258 3.975 1 93.25 84 ARG B N 1
ATOM 1934 C CA . ARG B 1 84 ? -14.055 12.328 2.592 1 93.25 84 ARG B CA 1
ATOM 1935 C C . ARG B 1 84 ? -13.742 13.68 1.974 1 93.25 84 ARG B C 1
ATOM 1937 O O . ARG B 1 84 ? -13.609 14.68 2.686 1 93.25 84 ARG B O 1
ATOM 1944 N N . GLY B 1 85 ? -13.594 13.625 0.716 1 88.56 85 GLY B N 1
ATOM 1945 C CA . GLY B 1 85 ? -13.602 14.859 -0.047 1 88.56 85 GLY B CA 1
ATOM 1946 C C . GLY B 1 85 ? -12.242 15.539 -0.1 1 88.56 85 GLY B C 1
ATOM 1947 O O . GLY B 1 85 ? -12.102 16.609 -0.703 1 88.56 85 GLY B O 1
ATOM 1948 N N . GLU B 1 86 ? -11.25 15.023 0.552 1 91.19 86 GLU B N 1
ATOM 1949 C CA . GLU B 1 86 ? -9.93 15.648 0.531 1 91.19 86 GLU B CA 1
ATOM 1950 C C . GLU B 1 86 ? -9.016 14.969 -0.487 1 91.19 86 GLU B C 1
ATOM 1952 O O . GLU B 1 86 ? -8.922 13.742 -0.525 1 91.19 86 GLU B O 1
ATOM 1957 N N . PHE B 1 87 ? -8.562 15.766 -1.319 1 88.62 87 PHE B N 1
ATOM 1958 C CA . PHE B 1 87 ? -7.5 15.281 -2.189 1 88.62 87 PHE B CA 1
ATOM 1959 C C . PHE B 1 87 ? -6.141 15.422 -1.515 1 88.62 87 PHE B C 1
ATOM 1961 O O . PHE B 1 87 ? -5.602 16.531 -1.426 1 88.62 87 PHE B O 1
ATOM 1968 N N . LEU B 1 88 ? -5.523 14.359 -1.092 1 95.38 88 LEU B N 1
ATOM 1969 C CA . LEU B 1 88 ? -4.32 14.398 -0.264 1 95.38 88 LEU B CA 1
ATOM 1970 C C . LEU B 1 88 ? -3.066 14.242 -1.117 1 95.38 88 LEU B C 1
ATOM 1972 O O . LEU B 1 88 ? -2.842 13.188 -1.713 1 95.38 88 LEU B O 1
ATOM 1976 N N . VAL B 1 89 ? -2.373 15.305 -1.219 1 95.44 89 VAL B N 1
ATOM 1977 C CA . VAL B 1 89 ? -1.08 15.297 -1.896 1 95.44 89 VAL B CA 1
ATOM 1978 C C . VAL B 1 89 ? 0.043 15.375 -0.866 1 95.44 89 VAL B C 1
ATOM 1980 O O . VAL B 1 89 ? 0.171 16.375 -0.155 1 95.44 89 VAL B O 1
ATOM 1983 N N . ILE B 1 90 ? 0.774 14.344 -0.727 1 95.81 90 ILE B N 1
ATOM 1984 C CA . ILE B 1 90 ? 1.856 14.258 0.247 1 95.81 90 ILE B CA 1
ATOM 1985 C C . ILE B 1 90 ? 3.188 14.57 -0.432 1 95.81 90 ILE B C 1
ATOM 1987 O O . ILE B 1 90 ? 3.652 13.805 -1.28 1 95.81 90 ILE B O 1
ATOM 1991 N N . ASP B 1 91 ? 3.803 15.648 -0.057 1 94.56 91 ASP B N 1
ATOM 1992 C CA . ASP B 1 91 ? 5.02 16.094 -0.726 1 94.56 91 ASP B CA 1
ATOM 1993 C C . ASP B 1 91 ? 6.18 16.219 0.263 1 94.56 91 ASP B C 1
ATOM 1995 O O . ASP B 1 91 ? 7.145 16.938 0.014 1 94.56 91 ASP B O 1
ATOM 1999 N N . SER B 1 92 ? 6.059 15.578 1.397 1 93.62 92 SER B N 1
ATOM 2000 C CA . SER B 1 92 ? 7.09 15.57 2.428 1 93.62 92 SER B CA 1
ATOM 2001 C C . SER B 1 92 ? 7.129 14.234 3.16 1 93.62 92 SER B C 1
ATOM 2003 O O . SER B 1 92 ? 6.27 13.375 2.938 1 93.62 92 SER B O 1
ATOM 2005 N N . ASP B 1 93 ? 8.125 14.109 4.02 1 93.69 93 ASP B N 1
ATOM 2006 C CA . ASP B 1 93 ? 8.305 12.859 4.754 1 93.69 93 ASP B CA 1
ATOM 2007 C C . ASP B 1 93 ? 7.43 12.836 6.008 1 93.69 93 ASP B C 1
ATOM 2009 O O . ASP B 1 93 ? 7.945 12.828 7.129 1 93.69 93 ASP B O 1
ATOM 2013 N N . VAL B 1 94 ? 6.203 12.758 5.812 1 94.88 94 VAL B N 1
ATOM 2014 C CA . VAL B 1 94 ? 5.25 12.656 6.914 1 94.88 94 VAL B CA 1
ATOM 2015 C C . VAL B 1 94 ? 4.793 11.211 7.074 1 94.88 94 VAL B C 1
ATOM 2017 O O . VAL B 1 94 ? 4.844 10.43 6.121 1 94.88 94 VAL B O 1
ATOM 2020 N N . ALA B 1 95 ? 4.426 10.898 8.297 1 97.19 95 ALA B N 1
ATOM 2021 C CA . ALA B 1 95 ? 3.844 9.586 8.57 1 97.19 95 ALA B CA 1
ATOM 2022 C C . ALA B 1 95 ? 2.361 9.703 8.906 1 97.19 95 ALA B C 1
ATOM 2024 O O . ALA B 1 95 ? 2 10.258 9.953 1 97.19 95 ALA B O 1
ATOM 2025 N N . LEU B 1 96 ? 1.549 9.25 8.023 1 97.75 96 LEU B N 1
ATOM 2026 C CA . LEU B 1 96 ? 0.116 9.133 8.273 1 97.75 96 LEU B CA 1
ATOM 2027 C C . LEU B 1 96 ? -0.215 7.785 8.906 1 97.75 96 LEU B C 1
ATOM 2029 O O . LEU B 1 96 ? -0.017 6.734 8.289 1 97.75 96 LEU B O 1
ATOM 2033 N N . ILE B 1 97 ? -0.758 7.836 10.117 1 98.12 97 ILE B N 1
ATOM 2034 C CA . ILE B 1 97 ? -0.935 6.586 10.852 1 98.12 97 ILE B CA 1
ATOM 2035 C C . ILE B 1 97 ? -2.35 6.52 11.422 1 98.12 97 ILE B C 1
ATOM 2037 O O . ILE B 1 97 ? -2.766 7.406 12.172 1 98.12 97 ILE B O 1
ATOM 2041 N N . GLY B 1 98 ? -3.062 5.5 11.039 1 98.5 98 GLY B N 1
ATOM 2042 C CA . GLY B 1 98 ? -4.34 5.258 11.695 1 98.5 98 GLY B CA 1
ATOM 2043 C C . GLY B 1 98 ? -4.207 4.949 13.172 1 98.5 98 GLY B C 1
ATOM 2044 O O . GLY B 1 98 ? -3.289 4.23 13.586 1 98.5 98 GLY B O 1
ATOM 2045 N N . ALA B 1 99 ? -5.059 5.504 13.914 1 96.75 99 ALA B N 1
ATOM 2046 C CA . ALA B 1 99 ? -5.082 5.309 15.359 1 96.75 99 ALA B CA 1
ATOM 2047 C C . ALA B 1 99 ? -6.508 5.133 15.867 1 96.75 99 ALA B C 1
ATOM 2049 O O . ALA B 1 99 ? -7.219 6.117 16.094 1 96.75 99 ALA B O 1
ATOM 2050 N N . ALA B 1 100 ? -6.902 3.994 16.016 1 97.25 100 ALA B N 1
ATOM 2051 C CA . ALA B 1 100 ? -8.242 3.625 16.469 1 97.25 100 ALA B CA 1
ATOM 2052 C C . ALA B 1 100 ? -8.211 2.309 17.25 1 97.25 100 ALA B C 1
ATOM 2054 O O . ALA B 1 100 ? -7.289 1.508 17.094 1 97.25 100 ALA B O 1
ATOM 2055 N N . PRO B 1 101 ? -9.164 2.113 18.078 1 94.12 101 PRO B N 1
ATOM 2056 C CA . PRO B 1 101 ? -9.242 0.803 18.734 1 94.12 101 PRO B CA 1
ATOM 2057 C C . PRO B 1 101 ? -9.695 -0.302 17.781 1 94.12 101 PRO B C 1
ATOM 2059 O O . PRO B 1 101 ? -10.391 -0.03 16.797 1 94.12 101 PRO B O 1
ATOM 2062 N N . GLY B 1 102 ? -9.273 -1.583 18.031 1 95.38 102 GLY B N 1
ATOM 2063 C CA . GLY B 1 102 ? -9.703 -2.707 17.219 1 95.38 102 GLY B CA 1
ATOM 2064 C C . GLY B 1 102 ? -8.977 -2.801 15.891 1 95.38 102 GLY B C 1
ATOM 2065 O O . GLY B 1 102 ? -7.75 -2.672 15.836 1 95.38 102 GLY B O 1
ATOM 2066 N N . ASN B 1 103 ? -9.805 -3.213 14.891 1 95.62 103 ASN B N 1
ATOM 2067 C CA . ASN B 1 103 ? -9.258 -3.238 13.539 1 95.62 103 ASN B CA 1
ATOM 2068 C C . ASN B 1 103 ? -9.055 -1.828 12.992 1 95.62 103 ASN B C 1
ATOM 2070 O O . ASN B 1 103 ? -9.961 -1.26 12.383 1 95.62 103 ASN B O 1
ATOM 2074 N N . VAL B 1 104 ? -7.922 -1.28 13.141 1 95.81 104 VAL B N 1
ATOM 2075 C CA . VAL B 1 104 ? -7.621 0.124 12.875 1 95.81 104 VAL B CA 1
ATOM 2076 C C . VAL B 1 104 ? -7.84 0.437 11.398 1 95.81 104 VAL B C 1
ATOM 2078 O O . VAL B 1 104 ? -8.516 1.411 11.062 1 95.81 104 VAL B O 1
ATOM 2081 N N . ALA B 1 105 ? -7.355 -0.419 10.5 1 96.62 105 ALA B N 1
ATOM 2082 C CA . ALA B 1 105 ? -7.422 -0.145 9.07 1 96.62 105 ALA B CA 1
ATOM 2083 C C . ALA B 1 105 ? -8.867 -0.013 8.602 1 96.62 105 ALA B C 1
ATOM 2085 O O . ALA B 1 105 ? -9.164 0.778 7.703 1 96.62 105 ALA B O 1
ATOM 2086 N N . GLU B 1 106 ? -9.75 -0.722 9.242 1 96.06 106 GLU B N 1
ATOM 2087 C CA . GLU B 1 106 ? -11.156 -0.67 8.852 1 96.06 106 GLU B CA 1
ATOM 2088 C C . GLU B 1 106 ? -11.867 0.519 9.484 1 96.06 106 GLU B C 1
ATOM 2090 O O . GLU B 1 106 ? -12.969 0.882 9.078 1 96.06 106 GLU B O 1
ATOM 2095 N N . SER B 1 107 ? -11.258 1.053 10.555 1 97.69 107 SER B N 1
ATOM 2096 C CA . SER B 1 107 ? -11.906 2.117 11.305 1 97.69 107 SER B CA 1
ATOM 2097 C C . SER B 1 107 ? -11.438 3.492 10.844 1 97.69 107 SER B C 1
ATOM 2099 O O . SER B 1 107 ? -12.016 4.512 11.219 1 97.69 107 SER B O 1
ATOM 2101 N N . VAL B 1 108 ? -10.383 3.611 10.125 1 98.12 108 VAL B N 1
ATOM 2102 C CA . VAL B 1 108 ? -9.844 4.848 9.578 1 98.12 108 VAL B CA 1
ATOM 2103 C C . VAL B 1 108 ? -9.852 4.785 8.055 1 98.12 108 VAL B C 1
ATOM 2105 O O . VAL B 1 108 ? -9.016 4.117 7.445 1 98.12 108 VAL B O 1
ATOM 2108 N N . ILE B 1 109 ? -10.797 5.504 7.457 1 97 109 ILE B N 1
ATOM 2109 C CA . ILE B 1 109 ? -11.031 5.375 6.023 1 97 109 ILE B CA 1
ATOM 2110 C C . ILE B 1 109 ? -10.812 6.727 5.34 1 97 109 ILE B C 1
ATOM 2112 O O . ILE B 1 109 ? -11.391 7.734 5.754 1 97 109 ILE B O 1
ATOM 2116 N N . LEU B 1 110 ? -9.898 6.809 4.398 1 97 110 LEU B N 1
ATOM 2117 C CA . LEU B 1 110 ? -9.773 7.926 3.469 1 97 110 LEU B CA 1
ATOM 2118 C C . LEU B 1 110 ? -10.492 7.629 2.16 1 97 110 LEU B C 1
ATOM 2120 O O . LEU B 1 110 ? -10.172 6.652 1.475 1 97 110 LEU B O 1
ATOM 2124 N N . GLU B 1 111 ? -11.461 8.43 1.863 1 94.62 111 GLU B N 1
ATOM 2125 C CA . GLU B 1 111 ? -12.328 8.109 0.732 1 94.62 111 GLU B CA 1
ATOM 2126 C C . GLU B 1 111 ? -12.422 9.289 -0.233 1 94.62 111 GLU B C 1
ATOM 2128 O O . GLU B 1 111 ? -12.539 10.438 0.193 1 94.62 111 GLU B O 1
ATOM 2133 N N . ARG B 1 112 ? -12.273 8.969 -1.537 1 92.62 112 ARG B N 1
ATOM 2134 C CA . ARG B 1 112 ? -12.461 9.969 -2.58 1 92.62 112 ARG B CA 1
ATOM 2135 C C . ARG B 1 112 ? -13.367 9.445 -3.688 1 92.62 112 ARG B C 1
ATOM 2137 O O . ARG B 1 112 ? -13.484 8.234 -3.881 1 92.62 112 ARG B O 1
ATOM 2144 N N . GLU B 1 113 ? -13.984 10.344 -4.391 1 87.12 113 GLU B N 1
ATOM 2145 C CA . GLU B 1 113 ? -14.883 9.984 -5.48 1 87.12 113 GLU B CA 1
ATOM 2146 C C . GLU B 1 113 ? -14.328 10.43 -6.828 1 87.12 113 GLU B C 1
ATOM 2148 O O . GLU B 1 113 ? -14.836 10.039 -7.879 1 87.12 113 GLU B O 1
ATOM 2153 N N . SER B 1 114 ? -13.469 11.367 -6.637 1 82.62 114 SER B N 1
ATOM 2154 C CA . SER B 1 114 ? -12.805 11.867 -7.84 1 82.62 114 SER B CA 1
ATOM 2155 C C . SER B 1 114 ? -11.289 11.945 -7.645 1 82.62 114 SER B C 1
ATOM 2157 O O . SER B 1 114 ? -10.812 12.156 -6.527 1 82.62 114 SER B O 1
ATOM 2159 N N . GLU B 1 115 ? -10.508 11.617 -8.531 1 80.88 115 GLU B N 1
ATOM 2160 C CA . GLU B 1 115 ? -9.047 11.641 -8.469 1 80.88 115 GLU B CA 1
ATOM 2161 C C . GLU B 1 115 ? -8.523 10.578 -7.5 1 80.88 115 GLU B C 1
ATOM 2163 O O . GLU B 1 115 ? -9.305 9.805 -6.938 1 80.88 115 GLU B O 1
ATOM 2168 N N . SER B 1 116 ? -7.262 10.555 -7.238 1 86.25 116 SER B N 1
ATOM 2169 C CA . SER B 1 116 ? -6.648 9.594 -6.332 1 86.25 116 SER B CA 1
ATOM 2170 C C . SER B 1 116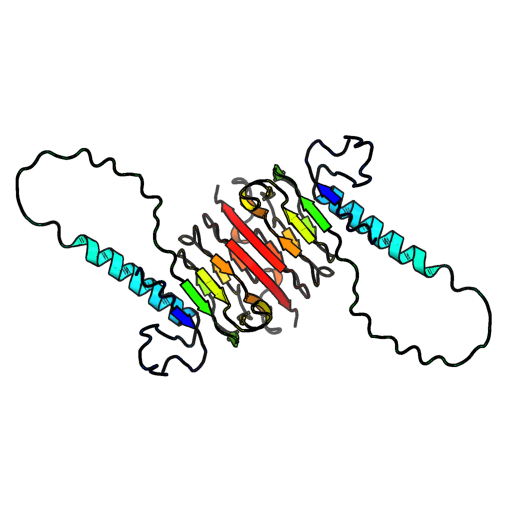 ? -6.93 9.953 -4.875 1 86.25 116 SER B C 1
ATOM 2172 O O . SER B 1 116 ? -7.07 11.125 -4.535 1 86.25 116 SER B O 1
ATOM 2174 N N . THR B 1 117 ? -7.094 8.961 -4.09 1 91.94 117 THR B N 1
ATOM 2175 C CA . THR B 1 117 ? -7.328 9.188 -2.668 1 91.94 117 THR B CA 1
ATOM 2176 C C . THR B 1 117 ? -6.094 9.789 -2.004 1 91.94 117 THR B C 1
ATOM 2178 O O . THR B 1 117 ? -6.195 10.789 -1.29 1 91.94 117 THR B O 1
ATOM 2181 N N . VAL B 1 118 ? -4.926 9.227 -2.287 1 93.94 118 VAL B N 1
ATOM 2182 C CA . VAL B 1 118 ? -3.65 9.758 -1.815 1 93.94 118 VAL B CA 1
ATOM 2183 C C . VAL B 1 118 ? -2.637 9.766 -2.959 1 93.94 118 VAL B C 1
ATOM 2185 O O . VAL B 1 118 ? -2.555 8.805 -3.73 1 93.94 118 VAL B O 1
ATOM 2188 N N . MET B 1 119 ? -1.977 10.812 -3.047 1 93.62 119 MET B N 1
ATOM 2189 C CA . MET B 1 119 ? -0.912 10.945 -4.035 1 93.62 119 MET B CA 1
ATOM 2190 C C . MET B 1 119 ? 0.398 11.359 -3.375 1 93.62 119 MET B C 1
ATOM 2192 O O . MET B 1 119 ? 0.451 12.359 -2.664 1 93.62 119 MET B O 1
ATOM 2196 N N . PHE B 1 120 ? 1.456 10.586 -3.562 1 93.88 120 PHE B N 1
ATOM 2197 C CA . PHE B 1 120 ? 2.793 10.969 -3.127 1 93.88 120 PHE B CA 1
ATOM 2198 C C . PHE B 1 120 ? 3.57 11.617 -4.27 1 93.88 120 PHE B C 1
ATOM 2200 O O . PHE B 1 120 ? 3.596 11.086 -5.383 1 93.88 120 PHE B O 1
ATOM 2207 N N . VAL B 1 121 ? 4.168 12.719 -3.992 1 93.88 121 VAL B N 1
ATOM 2208 C CA . VAL B 1 121 ? 4.91 13.438 -5.02 1 93.88 121 VAL B CA 1
ATOM 2209 C C . VAL B 1 121 ? 6.305 13.789 -4.5 1 93.88 121 VAL B C 1
ATOM 2211 O O . VAL B 1 121 ? 6.668 13.414 -3.381 1 93.88 121 VAL B O 1
ATOM 2214 N N . GLU B 1 122 ? 6.996 14.508 -5.379 1 92.06 122 GLU B N 1
ATOM 2215 C CA . GLU B 1 122 ? 8.367 14.875 -5.039 1 92.06 122 GLU B CA 1
ATOM 2216 C C . GLU B 1 122 ? 8.445 15.508 -3.654 1 92.06 122 GLU B C 1
ATOM 2218 O O . GLU B 1 122 ? 7.652 16.391 -3.33 1 92.06 122 GLU B O 1
ATOM 2223 N N . GLY B 1 123 ? 9.375 15.039 -2.814 1 92.38 123 GLY B N 1
ATOM 2224 C CA . GLY B 1 123 ? 9.523 15.461 -1.432 1 92.38 123 GLY B CA 1
ATOM 2225 C C . GLY B 1 123 ? 9.18 14.375 -0.435 1 92.38 123 GLY B C 1
ATOM 2226 O O . GLY B 1 123 ? 9.617 14.414 0.717 1 92.38 123 GLY B O 1
ATOM 2227 N N . ALA B 1 124 ? 8.352 13.453 -0.89 1 93.62 124 ALA B N 1
ATOM 2228 C CA . ALA B 1 124 ? 7.965 12.312 -0.057 1 93.62 124 ALA B CA 1
ATOM 2229 C C . ALA B 1 124 ? 8.93 11.148 -0.242 1 93.62 124 ALA B C 1
ATOM 2231 O O . ALA B 1 124 ? 8.523 10.055 -0.632 1 93.62 124 ALA B O 1
ATOM 2232 N N . LYS B 1 125 ? 10.109 11.242 0.093 1 92.38 125 LYS B N 1
ATOM 2233 C CA . LYS B 1 125 ? 11.148 10.242 -0.141 1 92.38 125 LYS B CA 1
ATOM 2234 C C . LYS B 1 125 ? 11.023 9.078 0.84 1 92.38 125 LYS B C 1
ATOM 2236 O O . LYS B 1 125 ? 11.367 7.945 0.509 1 92.38 125 LYS B O 1
ATOM 2241 N N . ARG B 1 126 ? 10.555 9.438 2.053 1 94.44 126 ARG B N 1
ATOM 2242 C CA . ARG B 1 126 ? 10.438 8.43 3.107 1 94.44 126 ARG B CA 1
ATOM 2243 C C . ARG B 1 126 ? 9.086 8.523 3.809 1 94.44 126 ARG B C 1
ATOM 2245 O O . ARG B 1 126 ? 8.992 8.297 5.016 1 94.44 126 ARG B O 1
ATOM 2252 N N . ALA B 1 127 ? 8.109 8.977 3.057 1 96.69 127 ALA B N 1
ATOM 2253 C CA . ALA B 1 127 ? 6.777 9.102 3.639 1 96.69 127 ALA B CA 1
ATOM 2254 C C . ALA B 1 127 ? 6.223 7.734 4.031 1 96.69 127 ALA B C 1
ATOM 2256 O O . ALA B 1 127 ? 6.711 6.699 3.566 1 96.69 127 ALA B O 1
ATOM 2257 N N . TYR B 1 128 ? 5.266 7.773 4.914 1 97.94 128 TYR B N 1
ATOM 2258 C CA . TYR B 1 128 ? 4.68 6.559 5.465 1 97.94 128 TYR B CA 1
ATOM 2259 C C . TYR B 1 128 ? 3.164 6.68 5.566 1 97.94 128 TYR B C 1
ATOM 2261 O O . TYR B 1 128 ? 2.645 7.723 5.977 1 97.94 128 TYR B O 1
ATOM 2269 N N . ALA B 1 129 ? 2.48 5.762 5.078 1 98.25 129 ALA B N 1
ATOM 2270 C CA . ALA B 1 129 ? 1.043 5.613 5.289 1 98.25 129 ALA B CA 1
ATOM 2271 C C . ALA B 1 129 ? 0.709 4.23 5.84 1 98.25 129 ALA B C 1
ATOM 2273 O O . ALA B 1 129 ? 1.057 3.213 5.234 1 98.25 129 ALA B O 1
ATOM 2274 N N . GLY B 1 130 ? 0.056 4.246 6.969 1 98.62 130 GLY B N 1
ATOM 2275 C CA . GLY B 1 130 ? -0.177 2.932 7.547 1 98.62 130 GLY B CA 1
ATOM 2276 C C . GLY B 1 130 ? -1.451 2.857 8.367 1 98.62 130 GLY B C 1
ATOM 2277 O O . GLY B 1 130 ? -1.939 3.877 8.859 1 98.62 130 GLY B O 1
ATOM 2278 N N . HIS B 1 131 ? -1.979 1.594 8.477 1 98.5 131 HIS B N 1
ATOM 2279 C CA . HIS B 1 131 ? -3.105 1.244 9.336 1 98.5 131 HIS B CA 1
ATOM 2280 C C . HIS B 1 131 ? -4.344 2.062 8.977 1 98.5 131 HIS B C 1
ATOM 2282 O O . HIS B 1 131 ? -4.957 2.678 9.852 1 98.5 131 HIS B O 1
ATOM 2288 N N . LEU B 1 132 ? -4.672 2.064 7.715 1 98.5 132 LEU B N 1
ATOM 2289 C CA . LEU B 1 132 ? -5.852 2.777 7.238 1 98.5 132 LEU B CA 1
ATOM 2290 C C . LEU B 1 132 ? -6.371 2.166 5.941 1 98.5 132 LEU B C 1
ATOM 2292 O O . LEU B 1 132 ? -5.691 1.343 5.32 1 98.5 132 LEU B O 1
ATOM 2296 N N . THR B 1 133 ? -7.59 2.49 5.527 1 97.69 133 THR B N 1
ATOM 2297 C CA . THR B 1 133 ? -8.211 2.07 4.273 1 97.69 133 THR B CA 1
ATOM 2298 C C . THR B 1 133 ? -8.266 3.229 3.281 1 97.69 133 THR B C 1
ATOM 2300 O O . THR B 1 133 ? -8.68 4.336 3.633 1 97.69 133 THR B O 1
ATOM 2303 N N . LEU B 1 134 ? -7.684 3.047 2.139 1 96.62 134 LEU B N 1
ATOM 2304 C CA . LEU B 1 134 ? -7.863 3.949 1.008 1 96.62 134 LEU B CA 1
ATOM 2305 C C . LEU B 1 134 ? -9 3.473 0.107 1 96.62 134 LEU B C 1
ATOM 2307 O O . LEU B 1 134 ? -8.969 2.348 -0.397 1 96.62 134 LEU B O 1
ATOM 2311 N N . LYS B 1 135 ? -9.945 4.273 -0.033 1 94.12 135 LYS B N 1
ATOM 2312 C CA . LYS B 1 135 ? -11.148 3.875 -0.753 1 94.12 135 LYS B CA 1
ATOM 2313 C C . LYS B 1 135 ? -11.477 4.863 -1.869 1 94.12 135 LYS B C 1
ATOM 2315 O O . LYS B 1 135 ? -11.43 6.078 -1.665 1 94.12 135 LYS B O 1
ATOM 2320 N N . PHE B 1 136 ? -11.719 4.355 -3.076 1 90.44 136 PHE B N 1
ATOM 2321 C CA . PHE B 1 136 ? -12.188 5.141 -4.211 1 90.44 136 PHE B CA 1
ATOM 2322 C C . PHE B 1 136 ? -13.594 4.719 -4.621 1 90.44 136 PHE B C 1
ATOM 2324 O O . PHE B 1 136 ? -13.828 3.545 -4.918 1 90.44 136 PHE B O 1
ATOM 2331 N N . THR B 1 137 ? -14.484 5.562 -4.594 1 87.88 137 THR B N 1
ATOM 2332 C CA . THR B 1 137 ? -15.875 5.344 -4.996 1 87.88 137 THR B CA 1
ATOM 2333 C C . THR B 1 137 ? -16.281 6.348 -6.07 1 87.88 137 THR B C 1
ATOM 2335 O O . THR B 1 137 ? -16.797 7.43 -5.754 1 87.88 137 THR B O 1
ATOM 2338 N N . PRO B 1 138 ? -16.031 5.973 -7.371 1 80.19 138 PRO B N 1
ATOM 2339 C CA . PRO B 1 138 ? -16.344 6.934 -8.43 1 80.19 138 PRO B CA 1
ATOM 2340 C C . PRO B 1 138 ? -17.828 7.344 -8.43 1 80.19 138 PRO B C 1
ATOM 2342 O O . PRO B 1 138 ? -18.688 6.527 -8.133 1 80.19 138 PRO B O 1
ATOM 2345 N N . ASP B 1 139 ? -17.938 8.641 -8.672 1 73.06 139 ASP B N 1
ATOM 2346 C CA . ASP B 1 139 ? -19.297 9.148 -8.844 1 73.06 139 ASP B CA 1
ATOM 2347 C C . ASP B 1 139 ? -19.891 8.688 -10.172 1 73.06 139 ASP B C 1
ATOM 2349 O O . ASP B 1 139 ? -19.234 8.75 -11.211 1 73.06 139 ASP B O 1
ATOM 2353 N N . VAL B 1 140 ? -20.891 7.891 -10.164 1 64.19 140 VAL B N 1
ATOM 2354 C CA . VAL B 1 140 ? -21.594 7.398 -11.344 1 64.19 140 VAL B CA 1
ATOM 2355 C C . VAL B 1 140 ? -21.703 8.516 -12.375 1 64.19 140 VAL B C 1
ATOM 2357 O O . VAL B 1 140 ? -21.891 8.25 -13.57 1 64.19 140 VAL B O 1
ATOM 2360 N N . THR B 1 141 ? -21.875 9.609 -11.984 1 62.41 141 THR B N 1
ATOM 2361 C CA . THR B 1 141 ? -22.125 10.688 -12.938 1 62.41 141 THR B CA 1
ATOM 2362 C C . THR B 1 141 ? -20.812 11.188 -13.547 1 62.41 141 THR B C 1
ATOM 2364 O O . THR B 1 141 ? -20.828 12.047 -14.422 1 62.41 141 THR B O 1
ATOM 2367 N N . SER B 1 142 ? -19.75 10.648 -13.016 1 56.94 142 SER B N 1
ATOM 2368 C CA . SER B 1 142 ? -18.5 11.227 -13.516 1 56.94 142 SER B CA 1
ATOM 2369 C C . SER B 1 142 ? -18.141 10.648 -14.883 1 56.94 142 SER B C 1
ATOM 2371 O O . SER B 1 142 ? -18.281 9.445 -15.109 1 56.94 142 SER B O 1
ATOM 2373 N N . THR B 1 143 ? -18.203 11.43 -15.891 1 54.53 143 THR B N 1
ATOM 2374 C CA . THR B 1 143 ? -17.828 11.156 -17.266 1 54.53 143 THR B CA 1
ATOM 2375 C C . THR B 1 143 ? -16.359 10.734 -17.359 1 54.53 143 THR B C 1
ATOM 2377 O O . THR B 1 143 ? -15.852 10.453 -18.453 1 54.53 143 THR B O 1
ATOM 2380 N N . VAL B 1 144 ? -15.68 10.914 -16.281 1 53.56 144 VAL B N 1
ATOM 2381 C CA . VAL B 1 144 ? -14.258 10.609 -16.406 1 53.56 144 VAL B CA 1
ATOM 2382 C C . VAL B 1 144 ? -14.055 9.094 -16.422 1 53.56 144 VAL B C 1
ATOM 2384 O O . VAL B 1 144 ? -14.625 8.383 -15.586 1 53.56 144 VAL B O 1
ATOM 2387 N N . PRO B 1 145 ? -13.484 8.727 -17.531 1 52.44 145 PRO B N 1
ATOM 2388 C CA . PRO B 1 145 ? -13.234 7.285 -17.547 1 52.44 145 PRO B CA 1
ATOM 2389 C C . PRO B 1 145 ? -12.586 6.777 -16.266 1 52.44 145 PRO B C 1
ATOM 2391 O O . PRO B 1 145 ? -11.586 7.344 -15.812 1 52.44 145 PRO B O 1
ATOM 2394 N N . HIS B 1 146 ? -13.219 6.125 -15.438 1 51.72 146 HIS B N 1
ATOM 2395 C CA . HIS B 1 146 ? -12.898 5.547 -14.141 1 51.72 146 HIS B CA 1
ATOM 2396 C C . HIS B 1 146 ? -11.523 4.895 -14.148 1 51.72 146 HIS B C 1
ATOM 2398 O O . HIS B 1 146 ? -10.906 4.727 -13.094 1 51.72 146 HIS B O 1
ATOM 2404 N N . HIS B 1 147 ? -11.055 4.574 -15.344 1 50.69 147 HIS B N 1
ATOM 2405 C CA . HIS B 1 147 ? -9.867 3.73 -15.43 1 50.69 147 HIS B CA 1
ATOM 2406 C C . HIS B 1 147 ? -8.617 4.504 -15.047 1 50.69 147 HIS B C 1
ATOM 2408 O O . HIS B 1 147 ? -7.523 3.932 -14.969 1 50.69 147 HIS B O 1
ATOM 2414 N N . LYS B 1 148 ? -8.961 5.871 -14.734 1 52.03 148 LYS B N 1
ATOM 2415 C CA . LYS B 1 148 ? -7.758 6.688 -14.609 1 52.03 148 LYS B CA 1
ATOM 2416 C C . LYS B 1 148 ? -7.465 7.012 -13.141 1 52.03 148 LYS B C 1
ATOM 2418 O O . LYS B 1 148 ? -6.395 7.527 -12.82 1 52.03 148 LYS B O 1
ATOM 2423 N N . HIS B 1 149 ? -8.359 6.621 -12.336 1 58.69 149 HIS B N 1
ATOM 2424 C CA . HIS B 1 149 ? -8.117 7.125 -10.992 1 58.69 149 HIS B CA 1
ATOM 2425 C C . HIS B 1 149 ? -7.91 5.98 -10 1 58.69 149 HIS B C 1
ATOM 2427 O O . HIS B 1 149 ? -8.609 4.969 -10.062 1 58.69 149 HIS B O 1
ATOM 2433 N N . TYR B 1 150 ? -6.699 6.074 -9.383 1 70.69 150 TYR B N 1
ATOM 2434 C CA . TYR B 1 150 ? -6.309 5.035 -8.438 1 70.69 150 TYR B CA 1
ATOM 2435 C C . TYR B 1 150 ? -6.371 5.551 -7.008 1 70.69 150 TYR B C 1
ATOM 2437 O O . TYR B 1 150 ? -6.418 6.758 -6.773 1 70.69 150 TYR B O 1
ATOM 2445 N N . CYS B 1 151 ? -6.684 4.629 -6.105 1 83.56 151 CYS B N 1
ATOM 2446 C CA . CYS B 1 151 ? -6.68 4.945 -4.68 1 83.56 151 CYS B CA 1
ATOM 2447 C C . CYS B 1 151 ? -5.332 5.508 -4.25 1 83.56 151 CYS B C 1
ATOM 2449 O O . CYS B 1 151 ? -5.27 6.449 -3.455 1 83.56 151 CYS B O 1
ATOM 2451 N N . LEU B 1 152 ? -4.281 5.02 -4.855 1 89.94 152 LEU B N 1
ATOM 2452 C CA . LEU B 1 152 ? -2.92 5.359 -4.453 1 89.94 152 LEU B CA 1
ATOM 2453 C C . LEU B 1 152 ? -2.051 5.652 -5.672 1 89.94 152 LEU B C 1
ATOM 2455 O O . LEU B 1 152 ? -1.911 4.809 -6.559 1 89.94 152 LEU B O 1
ATOM 2459 N N . GLU B 1 153 ? -1.53 6.871 -5.68 1 89.75 153 GLU B N 1
ATOM 2460 C CA . GLU B 1 153 ? -0.622 7.293 -6.742 1 89.75 153 GLU B CA 1
ATOM 2461 C C . GLU B 1 153 ? 0.745 7.676 -6.18 1 89.75 153 GLU B C 1
ATOM 2463 O O . GLU B 1 153 ? 0.832 8.383 -5.172 1 89.75 153 GLU B O 1
ATOM 2468 N N . VAL B 1 154 ? 1.778 7.219 -6.793 1 91.44 154 VAL B N 1
ATOM 2469 C CA . VAL B 1 154 ? 3.141 7.527 -6.371 1 91.44 154 VAL B CA 1
ATOM 2470 C C . VAL B 1 154 ? 3.912 8.148 -7.535 1 91.44 154 VAL B C 1
ATOM 2472 O O . VAL B 1 154 ? 4.125 7.504 -8.562 1 91.44 154 VAL B O 1
ATOM 2475 N N . GLY B 1 155 ? 4.266 9.391 -7.324 1 88.75 155 GLY B N 1
ATOM 2476 C CA . GLY B 1 155 ? 5.02 10.117 -8.336 1 88.75 155 GLY B CA 1
ATOM 2477 C C . GLY B 1 155 ? 6.48 9.703 -8.398 1 88.75 155 GLY B C 1
ATOM 2478 O O . GLY B 1 155 ? 6.902 8.789 -7.695 1 88.75 155 GLY B O 1
ATOM 2479 N N . GLU B 1 156 ? 7.168 10.438 -9.242 1 87.19 156 GLU B N 1
ATOM 2480 C CA . GLU B 1 156 ? 8.578 10.117 -9.461 1 87.19 156 GLU B CA 1
ATOM 2481 C C . GLU B 1 156 ? 9.422 10.5 -8.25 1 87.19 156 GLU B C 1
ATOM 2483 O O . GLU B 1 156 ? 9.109 11.453 -7.539 1 87.19 156 GLU B O 1
ATOM 2488 N N . ASN B 1 157 ? 10.5 9.68 -8.039 1 87.81 157 ASN B N 1
ATOM 2489 C CA . ASN B 1 157 ? 11.5 9.953 -7.016 1 87.81 157 ASN B CA 1
ATOM 2490 C C . ASN B 1 157 ? 10.883 9.961 -5.621 1 87.81 157 ASN B C 1
ATOM 2492 O O . ASN B 1 157 ? 11.227 10.805 -4.789 1 87.81 157 ASN B O 1
ATOM 2496 N N . CYS B 1 158 ? 9.891 9.234 -5.469 1 91.06 158 CYS B N 1
ATOM 2497 C CA . CYS B 1 158 ? 9.281 8.984 -4.172 1 91.06 158 CYS B CA 1
ATOM 2498 C C . CYS B 1 158 ? 9.43 7.52 -3.773 1 91.06 158 CYS B C 1
ATOM 2500 O O . CYS B 1 158 ? 9.586 6.652 -4.633 1 91.06 158 CYS B O 1
ATOM 2502 N N . SER B 1 159 ? 9.453 7.301 -2.447 1 94.06 159 SER B N 1
ATOM 2503 C CA . SER B 1 159 ? 9.555 5.926 -1.961 1 94.06 159 SER B CA 1
ATOM 2504 C C . SER B 1 159 ? 8.766 5.742 -0.669 1 94.06 159 SER B C 1
ATOM 2506 O O . SER B 1 159 ? 9.32 5.316 0.348 1 94.06 159 SER B O 1
ATOM 2508 N N . PRO B 1 160 ? 7.516 5.988 -0.741 1 96.38 160 PRO B N 1
ATOM 2509 C CA . PRO B 1 160 ? 6.73 5.824 0.485 1 96.38 160 PRO B CA 1
ATOM 2510 C C . PRO B 1 160 ? 6.617 4.363 0.917 1 96.38 160 PRO B C 1
ATOM 2512 O O . PRO B 1 160 ? 6.742 3.457 0.089 1 96.38 160 PRO B O 1
ATOM 2515 N N . THR B 1 161 ? 6.434 4.188 2.197 1 97.75 161 THR B N 1
ATOM 2516 C CA . THR B 1 161 ? 6.105 2.887 2.764 1 97.75 161 THR B CA 1
ATOM 2517 C C . THR B 1 161 ? 4.613 2.789 3.066 1 97.75 161 THR B C 1
ATOM 2519 O O . THR B 1 161 ? 4.039 3.691 3.684 1 97.75 161 THR B O 1
ATOM 2522 N N . VAL B 1 162 ? 4.02 1.786 2.537 1 97.75 162 VAL B N 1
ATOM 2523 C CA . VAL B 1 162 ? 2.619 1.476 2.803 1 97.75 162 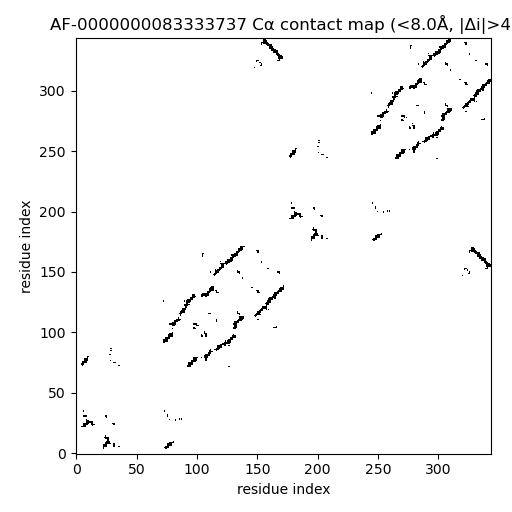VAL B CA 1
ATOM 2524 C C . VAL B 1 162 ? 2.523 0.252 3.711 1 97.75 162 VAL B C 1
ATOM 2526 O O . VAL B 1 162 ? 3.014 -0.825 3.365 1 97.75 162 VAL B O 1
ATOM 2529 N N . ASP B 1 163 ? 1.854 0.437 4.898 1 98.38 163 ASP B N 1
ATOM 2530 C CA . ASP B 1 163 ? 1.923 -0.572 5.953 1 98.38 163 ASP B CA 1
ATOM 2531 C C . ASP B 1 163 ? 0.532 -0.895 6.496 1 98.38 163 ASP B C 1
ATOM 2533 O O . ASP B 1 163 ? -0.078 -0.075 7.184 1 98.38 163 ASP B O 1
ATOM 2537 N N . HIS B 1 164 ? 0.131 -2.135 6.188 1 97.88 164 HIS B N 1
ATOM 2538 C CA . HIS B 1 164 ? -1.161 -2.609 6.668 1 97.88 164 HIS B CA 1
ATOM 2539 C C . HIS B 1 164 ? -2.289 -1.685 6.223 1 97.88 164 HIS B C 1
ATOM 2541 O O . HIS B 1 164 ? -3.105 -1.255 7.039 1 97.88 164 HIS B O 1
ATOM 2547 N N . CYS B 1 165 ? -2.316 -1.394 4.965 1 98.19 165 CYS B N 1
ATOM 2548 C CA . CYS B 1 165 ? -3.393 -0.618 4.355 1 98.19 165 CYS B CA 1
ATOM 2549 C C . CYS B 1 165 ? -4.309 -1.512 3.531 1 98.19 165 CYS B C 1
ATOM 2551 O O . CYS B 1 165 ? -3.854 -2.473 2.91 1 98.19 165 CYS B O 1
ATOM 2553 N N . ILE B 1 166 ? -5.531 -1.201 3.582 1 97.5 166 ILE B N 1
ATOM 2554 C CA . ILE B 1 166 ? -6.512 -1.823 2.701 1 97.5 166 ILE B CA 1
ATOM 2555 C C . ILE B 1 166 ? -6.871 -0.864 1.568 1 97.5 166 ILE B C 1
ATOM 2557 O O . ILE B 1 166 ? -7.117 0.321 1.805 1 97.5 166 ILE B O 1
ATOM 2561 N N . ILE B 1 167 ? -6.785 -1.308 0.342 1 95.38 167 ILE B N 1
ATOM 2562 C CA . ILE B 1 167 ? -7.125 -0.485 -0.813 1 95.38 167 ILE B CA 1
ATOM 2563 C C . ILE B 1 167 ? -8.398 -1.022 -1.471 1 95.38 167 ILE B C 1
ATOM 2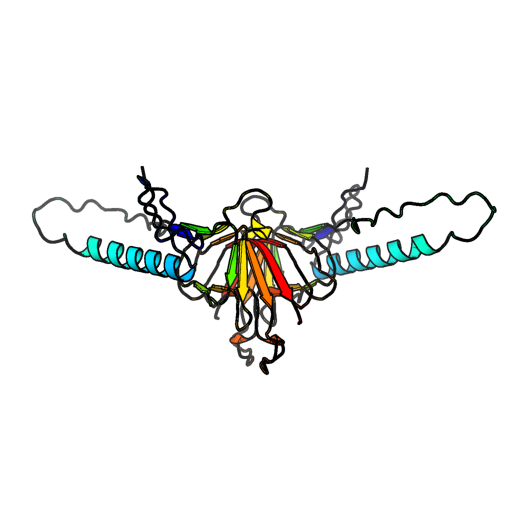565 O O . ILE B 1 167 ? -8.477 -2.207 -1.805 1 95.38 167 ILE B O 1
ATOM 2569 N N . ARG B 1 168 ? -9.43 -0.157 -1.639 1 92.56 168 ARG B N 1
ATOM 2570 C CA . ARG B 1 168 ? -10.719 -0.562 -2.178 1 92.56 168 ARG B CA 1
ATOM 2571 C C . ARG B 1 168 ? -11.164 0.376 -3.295 1 92.56 168 ARG B C 1
ATOM 2573 O O . ARG B 1 168 ? -11.109 1.599 -3.146 1 92.56 168 ARG B O 1
ATOM 2580 N N . SER B 1 169 ? -11.422 -0.247 -4.406 1 86.62 169 SER B N 1
ATOM 2581 C CA . SER B 1 169 ? -12.062 0.506 -5.484 1 86.62 169 SER B CA 1
ATOM 2582 C C . SER B 1 169 ? -13.469 -0.006 -5.758 1 86.62 169 SER B C 1
ATOM 2584 O O . SER B 1 169 ? -13.664 -1.201 -5.984 1 86.62 169 SER B O 1
ATOM 2586 N N . SER B 1 170 ? -14.523 0.787 -5.492 1 79.12 170 SER B N 1
ATOM 2587 C CA . SER B 1 170 ? -15.906 0.363 -5.707 1 79.12 170 SER B CA 1
ATOM 2588 C C . SER B 1 170 ? -16.438 0.894 -7.027 1 79.12 170 SER B C 1
ATOM 2590 O O . SER B 1 170 ? -16.047 1.968 -7.484 1 79.12 170 SER B O 1
ATOM 2592 N N . SER B 1 171 ? -17.031 0.017 -7.918 1 61.88 171 SER B N 1
ATOM 2593 C CA . SER B 1 171 ? -17.797 0.501 -9.055 1 61.88 171 SER B CA 1
ATOM 2594 C C . SER B 1 171 ? -19.219 0.867 -8.648 1 61.88 171 SER B C 1
ATOM 2596 O O . SER B 1 171 ? -19.797 0.234 -7.762 1 61.88 171 SER B O 1
ATOM 2598 N N . VAL B 1 172 ? -19.594 2.094 -8.578 1 50.84 172 VAL B N 1
ATOM 2599 C CA . VAL B 1 172 ? -21.016 2.357 -8.445 1 50.84 172 VAL B CA 1
ATOM 2600 C C . VAL B 1 172 ? -21.75 1.926 -9.711 1 50.84 172 VAL B C 1
ATOM 2602 O O . VAL B 1 172 ? -21.172 1.957 -10.805 1 50.84 172 VAL B O 1
#

Radius of gyration: 24.66 Å; Cα contacts (8 Å, |Δi|>4): 771; chains: 2; bounding box: 76×81×55 Å

Nearest PDB structures (foldseek):
  1qjv-assembly2_B  TM=5.235E-01  e=9.909E-03  Dickeya chrysanthemi
  2ntq-assembly2_B  TM=5.544E-01  e=8.250E-02  Dickeya dadantii 3937
  2nt9-assembly2_B  TM=5.119E-01  e=2.141E-01  Dickeya dadantii 3937
  4pmh-assembly1_A  TM=4.921E-01  e=9.716E+00  Sitophilus oryzae
  1qjv-assembly2_B  TM=5.022E-01  e=1.832E-02  Dickeya chrysanthemi

Solvent-accessible surface area (backbone atoms only — not comparable to full-atom values): 18475 Å² total; per-residue (Å²): 125,79,76,85,70,38,38,36,26,33,71,86,41,43,84,53,78,58,88,82,62,88,53,58,46,18,55,38,68,66,58,46,53,52,50,53,52,51,51,54,56,50,58,61,58,65,70,67,60,81,70,71,82,87,89,85,78,80,81,71,82,69,74,70,68,79,63,68,82,68,70,76,60,47,39,36,36,31,32,59,43,78,48,65,78,55,74,43,73,39,48,40,40,38,32,41,32,40,46,43,81,81,66,22,28,79,38,16,30,39,32,17,48,62,65,37,25,34,33,38,28,64,53,10,51,65,15,34,42,28,27,22,21,33,26,28,43,48,48,75,82,52,83,59,70,68,92,70,51,39,38,56,43,67,32,49,63,18,35,31,35,36,28,48,24,34,44,32,25,45,73,105,124,80,75,85,70,40,38,37,26,33,73,85,42,42,84,53,80,58,92,77,60,87,52,59,45,17,55,38,67,64,58,45,52,51,52,53,52,52,51,52,55,50,58,60,57,64,69,67,60,81,66,69,84,89,85,85,75,78,85,69,79,70,74,70,68,79,62,69,80,69,70,76,62,48,41,36,36,33,34,60,42,76,47,63,80,55,75,44,73,39,50,40,40,39,31,43,33,38,48,44,81,82,65,22,28,82,39,16,31,40,32,17,48,65,63,37,24,35,32,38,27,63,54,10,50,65,13,33,40,28,26,22,22,33,27,27,44,46,48,75,80,52,82,59,70,68,90,72,49,39,39,55,42,67,32,50,64,20,35,31,35,37,29,48,23,34,44,31,23,46,72,106